Protein AF-A0A8W8LVJ8-F1 (afdb_monomer_lite)

Sequence (311 aa):
MKALAKERLEARKRKLQKKKEEVSEEVRLRSEDDLEQLEDMAQTQDLSSVQTAILEALDQRQTEERNVLMDIIQTARNSGAIIREAKQMTSQDLKTQLLKLEKDERTWKQVSMQAALHTDEGNLSKSEKDVMFKEVAQRRSEHQAILTEAMVYKLQLEEQSHRAQNPKMSDEESLEDLSVVLLADLQEKQATESATVQNLMQDMEEKELQEVKRVQRIAKREGWFDALTGMLFQLSGSDPTGEEAGLEILDKTMANMEEDWKKEKDMLIAEAKSENASEEELQSALKQLEHEQELKRKASLTAFCPSQLLL

Secondary structure (DSSP, 8-state):
-HHHHHHHHHHHHHHHHHHHHHHHHHHHHHHHHHHHHHHHHHS---HHHHHHHHHHHHHHHHHHHHHHHHHHHHHHHH-HHHHHHHTTS-HHHHHHHHHHHHHHHHHHHHHHHHHHHT--TTT--HHHHHHHHHHHHHHHHHHHHHHHHHHHHHHHHHHHHHHHH-TT--HHHHHHHHHHHHHHHHHHHHHHHHHHHHHHHHS--HHHHHHHHHHHHHHHHHT--HHHHHHHH--TT--THHHHHHHHHHHHHHHHHHHHHHHHHHHHHHHHHHHT--HHHHHHHHHHHHHHHHHHHHHHHHHH-GGGS--

Organism: Magallana gigas (NCBI:txid29159)

Structure (mmCIF, N/CA/C/O backbone):
data_AF-A0A8W8LVJ8-F1
#
_entry.id   AF-A0A8W8LVJ8-F1
#
loop_
_atom_site.group_PDB
_atom_site.id
_atom_site.type_symbol
_atom_site.label_atom_id
_atom_site.label_alt_id
_atom_site.label_comp_id
_atom_site.label_asym_id
_atom_site.label_entity_id
_atom_site.label_seq_id
_atom_site.pdbx_PDB_ins_code
_atom_site.Cartn_x
_atom_site.Cartn_y
_atom_site.Cartn_z
_atom_site.occupancy
_atom_site.B_iso_or_equiv
_atom_site.auth_seq_id
_atom_site.auth_comp_id
_atom_site.auth_asym_id
_atom_site.auth_atom_id
_atom_site.pdbx_PDB_model_num
ATOM 1 N N . MET A 1 1 ? 8.440 -8.982 40.648 1.00 53.28 1 MET A N 1
ATOM 2 C CA . MET A 1 1 ? 9.279 -10.011 39.980 1.00 53.28 1 MET A CA 1
ATOM 3 C C . MET A 1 1 ? 8.494 -10.928 39.032 1.00 53.28 1 MET A C 1
ATOM 5 O O . MET A 1 1 ? 8.887 -11.013 37.879 1.00 53.28 1 MET A O 1
ATOM 9 N N . LYS A 1 2 ? 7.375 -11.565 39.434 1.00 61.16 2 LYS A N 1
ATOM 10 C CA . LYS A 1 2 ? 6.592 -12.456 38.539 1.00 61.16 2 LYS A CA 1
ATOM 11 C C . LYS A 1 2 ? 5.963 -11.762 37.310 1.00 61.16 2 LYS A C 1
ATOM 13 O O . LYS A 1 2 ? 5.963 -12.352 36.237 1.00 61.16 2 LYS A O 1
ATOM 18 N N . ALA A 1 3 ? 5.490 -10.518 37.440 1.00 66.25 3 ALA A N 1
ATOM 19 C CA . ALA A 1 3 ? 4.914 -9.752 36.322 1.00 66.25 3 ALA A CA 1
ATOM 20 C C . ALA A 1 3 ? 5.946 -9.443 35.219 1.00 66.25 3 ALA A C 1
ATOM 22 O O . ALA A 1 3 ? 5.704 -9.711 34.050 1.00 66.25 3 ALA A O 1
ATOM 23 N N . LEU A 1 4 ? 7.145 -9.014 35.619 1.00 70.00 4 LEU A N 1
ATOM 24 C CA . LEU A 1 4 ? 8.251 -8.662 34.720 1.00 70.00 4 LEU A CA 1
ATOM 25 C C . LEU A 1 4 ? 8.801 -9.883 33.953 1.00 70.00 4 LEU A C 1
ATOM 27 O O . LEU A 1 4 ? 9.218 -9.780 32.804 1.00 70.00 4 LEU A O 1
ATOM 31 N N . ALA A 1 5 ? 8.773 -11.067 34.573 1.00 74.75 5 ALA A N 1
ATOM 32 C CA . ALA A 1 5 ? 9.133 -12.320 33.908 1.00 74.75 5 ALA A CA 1
ATOM 33 C C . ALA A 1 5 ? 8.075 -12.764 32.880 1.00 74.75 5 ALA A C 1
ATOM 35 O O . ALA A 1 5 ? 8.435 -13.253 31.809 1.00 74.75 5 ALA A O 1
ATOM 36 N N . LYS A 1 6 ? 6.784 -12.566 33.184 1.00 75.75 6 LYS A N 1
ATOM 37 C CA . LYS A 1 6 ? 5.673 -12.857 32.266 1.00 75.75 6 LYS A CA 1
ATOM 38 C C . LYS A 1 6 ? 5.702 -11.928 31.047 1.00 75.75 6 LYS A C 1
ATOM 40 O O . LYS A 1 6 ? 5.638 -12.411 29.924 1.00 75.75 6 LYS A O 1
ATOM 45 N N . GLU A 1 7 ? 5.920 -10.637 31.270 1.00 75.19 7 GLU A N 1
ATOM 46 C CA . GLU A 1 7 ? 6.044 -9.622 30.218 1.00 75.19 7 GLU A CA 1
ATOM 47 C C . GLU A 1 7 ? 7.225 -9.904 29.274 1.00 75.19 7 GLU A C 1
ATOM 49 O O . GLU A 1 7 ? 7.069 -9.920 28.054 1.00 75.19 7 GLU A O 1
ATOM 54 N N . ARG A 1 8 ? 8.401 -10.249 29.819 1.00 78.00 8 ARG A N 1
ATOM 55 C CA . ARG A 1 8 ? 9.569 -10.647 29.009 1.00 78.00 8 ARG A CA 1
ATOM 56 C C . ARG A 1 8 ? 9.319 -11.915 28.188 1.00 78.00 8 ARG A C 1
ATOM 58 O O . ARG A 1 8 ? 9.800 -12.019 27.059 1.00 78.00 8 ARG A O 1
ATOM 65 N N . LEU A 1 9 ? 8.592 -12.886 28.743 1.00 81.19 9 LEU A N 1
ATOM 66 C CA . LEU A 1 9 ? 8.240 -14.122 28.042 1.00 81.19 9 LEU A CA 1
ATOM 67 C C . LEU A 1 9 ? 7.256 -13.851 26.894 1.00 81.19 9 LEU A C 1
ATOM 69 O O . LEU A 1 9 ? 7.444 -14.373 25.797 1.00 81.19 9 LEU A O 1
ATOM 73 N N . GLU A 1 10 ? 6.242 -13.019 27.125 1.00 81.06 10 GLU A N 1
ATOM 74 C CA . GLU A 1 10 ? 5.282 -12.598 26.098 1.00 81.06 10 GLU A CA 1
ATOM 75 C C . GLU A 1 10 ? 5.965 -11.788 24.989 1.00 81.06 10 GLU A C 1
ATOM 77 O O . GLU A 1 10 ? 5.769 -12.089 23.812 1.00 81.06 10 GLU A O 1
ATOM 82 N N . ALA A 1 11 ? 6.860 -10.858 25.336 1.00 79.69 11 ALA A N 1
ATOM 83 C CA . ALA A 1 11 ? 7.658 -10.113 24.362 1.00 79.69 11 ALA A CA 1
ATOM 84 C C . ALA A 1 11 ? 8.538 -11.039 23.503 1.00 79.69 11 ALA A C 1
ATOM 86 O O . ALA A 1 11 ? 8.619 -10.877 22.286 1.00 79.69 11 ALA A O 1
ATOM 87 N N . ARG A 1 12 ? 9.166 -12.056 24.110 1.00 81.44 12 ARG A N 1
ATOM 88 C CA . ARG A 1 12 ? 9.958 -13.050 23.370 1.00 81.44 12 ARG A CA 1
ATOM 89 C C . ARG A 1 12 ? 9.092 -13.896 22.435 1.00 81.44 12 ARG A C 1
ATOM 91 O O . ARG A 1 12 ? 9.523 -14.173 21.320 1.00 81.44 12 ARG A O 1
ATOM 98 N N . LYS A 1 13 ? 7.887 -14.289 22.863 1.00 83.81 13 LYS A N 1
ATOM 99 C CA . LYS A 1 13 ? 6.932 -15.018 22.013 1.00 83.81 13 LYS A CA 1
ATOM 100 C C . LYS A 1 13 ? 6.490 -14.178 20.816 1.00 83.81 13 LYS A C 1
ATOM 102 O O . LYS A 1 13 ? 6.542 -14.683 19.703 1.00 83.81 13 LYS A O 1
ATOM 107 N N . ARG A 1 14 ? 6.148 -12.901 21.027 1.00 82.94 14 ARG A N 1
ATOM 108 C CA . ARG A 1 14 ? 5.792 -11.970 19.941 1.00 82.94 14 ARG A CA 1
ATOM 109 C C . ARG A 1 14 ? 6.928 -11.810 18.933 1.00 82.94 14 ARG A C 1
ATOM 111 O O . ARG A 1 14 ? 6.692 -11.927 17.742 1.00 82.94 14 ARG A O 1
ATOM 118 N N . LYS A 1 15 ? 8.172 -11.643 19.401 1.00 83.25 15 LYS A N 1
ATOM 119 C CA . LYS A 1 15 ? 9.347 -11.563 18.512 1.00 83.25 15 LYS A CA 1
ATOM 120 C C . LYS A 1 15 ? 9.561 -12.831 17.684 1.00 83.25 15 LYS A C 1
ATOM 122 O O . LYS A 1 15 ? 9.908 -12.739 16.515 1.00 83.25 15 LYS A O 1
ATOM 127 N N . LEU A 1 16 ? 9.383 -14.008 18.285 1.00 84.12 16 LEU A N 1
ATOM 128 C CA . LEU A 1 16 ? 9.510 -15.280 17.566 1.00 84.12 16 LEU A CA 1
ATOM 129 C C . LEU A 1 16 ? 8.398 -15.466 16.532 1.00 84.12 16 LEU A C 1
ATOM 131 O O . LEU A 1 16 ? 8.677 -15.958 15.445 1.00 84.12 16 LEU A O 1
ATOM 135 N N . GLN A 1 17 ? 7.172 -15.070 16.872 1.00 84.88 17 GLN A N 1
ATOM 136 C CA . GLN A 1 17 ? 6.034 -15.125 15.963 1.00 84.88 17 GLN A CA 1
ATOM 137 C C . GLN A 1 17 ? 6.238 -14.180 14.774 1.00 84.88 17 GLN A C 1
ATOM 139 O O . GLN A 1 17 ? 6.200 -14.649 13.643 1.00 84.88 17 GLN A O 1
ATOM 144 N N . LYS A 1 18 ? 6.608 -12.917 15.033 1.00 85.69 18 LYS A N 1
ATOM 145 C CA . LYS A 1 18 ? 6.928 -11.935 13.988 1.00 85.69 18 LYS A CA 1
ATOM 146 C C . LYS A 1 18 ? 8.014 -12.453 13.044 1.00 85.69 18 LYS A C 1
ATOM 148 O O . LYS A 1 18 ? 7.834 -12.473 11.839 1.00 85.69 18 LYS A O 1
ATOM 153 N N . LYS A 1 19 ? 9.111 -12.984 13.594 1.00 84.69 19 LYS A N 1
ATOM 154 C CA . LYS A 1 19 ? 10.193 -13.557 12.781 1.00 84.69 19 LYS A CA 1
ATOM 155 C C . LYS A 1 19 ? 9.732 -14.751 11.939 1.00 84.69 19 LYS A C 1
ATOM 157 O O . LYS A 1 19 ? 10.247 -14.976 10.852 1.00 84.69 19 LYS A O 1
ATOM 162 N N . LYS A 1 20 ? 8.805 -15.563 12.451 1.00 86.44 20 LYS A N 1
ATOM 163 C CA . LYS A 1 20 ? 8.246 -16.693 11.701 1.00 86.44 20 LYS A CA 1
ATOM 164 C C . LYS A 1 20 ? 7.362 -16.208 10.549 1.00 86.44 20 LYS A C 1
ATOM 166 O O . LYS A 1 20 ? 7.423 -16.800 9.478 1.00 86.44 20 LYS A O 1
ATOM 171 N N . GLU A 1 21 ? 6.573 -15.163 10.775 1.00 87.81 21 GLU A N 1
ATOM 172 C CA . GLU A 1 21 ? 5.758 -14.506 9.748 1.00 87.81 21 GLU A CA 1
ATOM 173 C C . GLU A 1 21 ? 6.647 -13.868 8.675 1.00 87.81 21 GLU A C 1
ATOM 175 O O . GLU A 1 21 ? 6.458 -14.165 7.504 1.00 87.81 21 GLU A O 1
ATOM 180 N N . GLU A 1 22 ? 7.691 -13.130 9.065 1.00 89.62 22 GLU A N 1
ATOM 181 C CA . GLU A 1 22 ? 8.685 -12.551 8.145 1.00 89.62 22 GLU A CA 1
ATOM 182 C C . GLU A 1 22 ? 9.359 -13.629 7.275 1.00 89.62 22 GLU A C 1
ATOM 184 O O . GLU A 1 22 ? 9.465 -13.464 6.066 1.00 89.62 22 GLU A O 1
ATOM 189 N N . VAL A 1 23 ? 9.764 -14.769 7.852 1.00 89.88 23 VAL A N 1
ATOM 190 C CA . VAL A 1 23 ? 10.352 -15.883 7.078 1.00 89.88 23 VAL A CA 1
ATOM 191 C C . VAL A 1 23 ? 9.324 -16.538 6.151 1.00 89.88 23 VAL A C 1
ATOM 193 O O . VAL A 1 23 ? 9.665 -16.948 5.045 1.00 89.88 23 VAL A O 1
ATOM 196 N N . SER A 1 24 ? 8.071 -16.675 6.591 1.00 91.00 24 SER A N 1
ATOM 197 C CA . SER A 1 24 ? 7.002 -17.214 5.742 1.00 91.00 24 SER A CA 1
ATOM 198 C C . SER A 1 24 ? 6.731 -16.298 4.552 1.00 91.00 24 SER A C 1
ATOM 200 O O . SER A 1 24 ? 6.559 -16.784 3.437 1.00 91.00 24 SER A O 1
ATOM 202 N N . GLU A 1 25 ? 6.721 -14.990 4.794 1.00 90.38 25 GLU A N 1
ATOM 203 C CA . GLU A 1 25 ? 6.509 -13.977 3.768 1.00 90.38 25 GLU A CA 1
ATOM 204 C C . GLU A 1 25 ? 7.688 -13.918 2.796 1.00 90.38 25 GLU A C 1
ATOM 206 O O . GLU A 1 25 ? 7.487 -13.916 1.589 1.00 90.38 25 GLU A O 1
ATOM 211 N N . GLU A 1 26 ? 8.922 -13.995 3.297 1.00 91.88 26 GLU A N 1
ATOM 212 C CA . GLU A 1 26 ? 10.128 -14.111 2.471 1.00 91.88 26 GLU A CA 1
ATOM 213 C C . GLU A 1 26 ? 10.032 -15.296 1.493 1.00 91.88 26 GLU A C 1
ATOM 215 O O . GLU A 1 26 ? 10.334 -15.154 0.309 1.00 91.88 26 GLU A O 1
ATOM 220 N N . VAL A 1 27 ? 9.601 -16.470 1.970 1.00 90.44 27 VAL A N 1
ATOM 221 C CA . VAL A 1 27 ? 9.436 -17.664 1.125 1.00 90.44 27 VAL A CA 1
ATOM 222 C C . VAL A 1 27 ? 8.346 -17.459 0.074 1.00 90.44 27 VAL A C 1
ATOM 224 O O . VAL A 1 27 ? 8.550 -17.848 -1.077 1.00 90.44 27 VAL A O 1
ATOM 227 N N . ARG A 1 28 ? 7.221 -16.836 0.445 1.00 91.94 28 ARG A N 1
ATOM 228 C CA . ARG A 1 28 ? 6.129 -16.524 -0.486 1.00 91.94 28 ARG A CA 1
ATOM 229 C C . ARG A 1 28 ? 6.598 -15.579 -1.593 1.00 91.94 28 ARG A C 1
ATOM 231 O O . ARG A 1 28 ? 6.453 -15.916 -2.764 1.00 91.94 28 ARG A O 1
ATOM 238 N N . LEU A 1 29 ? 7.234 -14.466 -1.227 1.00 90.88 29 LEU A N 1
ATOM 239 C CA . LEU A 1 29 ? 7.728 -13.457 -2.171 1.00 90.88 29 LEU A CA 1
ATOM 240 C C . LEU A 1 29 ? 8.723 -14.047 -3.174 1.00 90.88 29 LEU A C 1
ATOM 242 O O . LEU A 1 29 ? 8.650 -13.743 -4.358 1.00 90.88 29 LEU A O 1
ATOM 246 N N . ARG A 1 30 ? 9.612 -14.940 -2.722 1.00 88.69 30 ARG A N 1
ATOM 247 C CA . ARG A 1 30 ? 10.535 -15.661 -3.614 1.00 88.69 30 ARG A CA 1
ATOM 248 C C . ARG A 1 30 ? 9.792 -16.537 -4.616 1.00 88.69 30 ARG A C 1
ATOM 250 O O . ARG A 1 30 ? 10.125 -16.535 -5.791 1.00 88.69 30 ARG A O 1
ATOM 257 N N . SER A 1 31 ? 8.800 -17.297 -4.148 1.00 88.69 31 SER A N 1
ATOM 258 C CA . SER A 1 31 ? 8.037 -18.179 -5.034 1.00 88.69 31 SER A CA 1
ATOM 259 C C . SER A 1 31 ? 7.211 -17.410 -6.063 1.00 88.69 31 SER A C 1
ATOM 261 O O . SER A 1 31 ? 7.062 -17.878 -7.185 1.00 88.69 31 SER A O 1
ATOM 263 N N . GLU A 1 32 ? 6.698 -16.236 -5.692 1.00 88.38 32 GLU A N 1
ATOM 264 C CA . GLU A 1 32 ? 5.966 -15.355 -6.603 1.00 88.38 32 GLU A CA 1
ATOM 265 C C . GLU A 1 32 ? 6.902 -14.708 -7.628 1.00 88.38 32 GLU A C 1
ATOM 267 O O . GLU A 1 32 ? 6.580 -14.720 -8.810 1.00 88.38 32 GLU A O 1
ATOM 272 N N . ASP A 1 33 ? 8.086 -14.244 -7.215 1.00 87.06 33 ASP A N 1
ATOM 273 C CA . ASP A 1 33 ? 9.100 -13.701 -8.131 1.00 87.06 33 ASP A CA 1
ATOM 274 C C . ASP A 1 33 ? 9.588 -14.745 -9.150 1.00 87.06 33 ASP A C 1
ATOM 276 O O . ASP A 1 33 ? 9.684 -14.456 -10.342 1.00 87.06 33 ASP A O 1
ATOM 280 N N . ASP A 1 34 ? 9.835 -15.984 -8.707 1.00 85.62 34 ASP A N 1
ATOM 281 C CA . ASP A 1 34 ? 10.217 -17.088 -9.597 1.00 85.62 34 ASP A CA 1
ATOM 282 C C . ASP A 1 34 ? 9.112 -17.388 -10.634 1.00 85.62 34 ASP A C 1
ATOM 284 O O . ASP A 1 34 ? 9.408 -17.685 -11.794 1.00 85.62 34 ASP A O 1
ATOM 288 N N . LEU A 1 35 ? 7.834 -17.312 -10.236 1.00 84.81 35 LEU A N 1
ATOM 289 C CA . LEU A 1 35 ? 6.689 -17.498 -11.136 1.00 84.81 35 LEU A CA 1
ATOM 290 C C . LEU A 1 35 ? 6.557 -16.343 -12.134 1.00 84.81 35 LEU A C 1
ATOM 292 O O . LEU A 1 35 ? 6.422 -16.593 -13.330 1.00 84.81 35 LEU A O 1
ATOM 296 N N . GLU A 1 36 ? 6.657 -15.097 -11.671 1.00 82.88 36 GLU A N 1
ATOM 297 C CA . GLU A 1 36 ? 6.567 -13.910 -12.529 1.00 82.88 36 GLU A CA 1
ATOM 298 C C . GLU A 1 36 ? 7.712 -13.859 -13.554 1.00 82.88 36 GLU A C 1
ATOM 300 O O . GLU A 1 36 ? 7.496 -13.496 -14.710 1.00 82.88 36 GLU A O 1
ATOM 305 N N . GLN A 1 37 ? 8.925 -14.287 -13.183 1.00 81.00 37 GLN A N 1
ATOM 306 C CA . GLN A 1 37 ? 10.045 -14.406 -14.127 1.00 81.00 37 GLN A CA 1
ATOM 307 C C . GLN A 1 37 ? 9.778 -15.459 -15.214 1.00 81.00 37 GLN A C 1
ATOM 309 O O . GLN A 1 37 ? 10.127 -15.250 -16.377 1.00 81.00 37 GLN A O 1
ATOM 314 N N . LEU A 1 38 ? 9.142 -16.582 -14.867 1.00 81.75 38 LEU A N 1
ATOM 315 C CA . LEU A 1 38 ? 8.756 -17.604 -15.845 1.00 81.75 38 LEU A CA 1
ATOM 316 C C . LEU A 1 38 ? 7.663 -17.102 -16.797 1.00 81.75 38 LEU A C 1
ATOM 318 O O . LEU A 1 38 ? 7.723 -17.388 -17.994 1.00 81.75 38 LEU A O 1
ATOM 322 N N . GLU A 1 39 ? 6.686 -16.355 -16.282 1.00 80.00 39 GLU A N 1
ATOM 323 C CA . GLU A 1 39 ? 5.625 -15.737 -17.084 1.00 80.00 39 GLU A CA 1
ATOM 324 C C . GLU A 1 39 ? 6.190 -14.694 -18.054 1.00 80.00 39 GLU A C 1
ATOM 326 O O . GLU A 1 39 ? 5.847 -14.704 -19.236 1.00 80.00 39 GLU A O 1
ATOM 331 N N . ASP A 1 40 ? 7.134 -13.869 -17.602 1.00 77.25 40 ASP A N 1
ATOM 332 C CA . ASP A 1 40 ? 7.845 -12.905 -18.444 1.00 77.25 40 ASP A CA 1
ATOM 333 C C . ASP A 1 40 ? 8.602 -13.555 -19.601 1.00 77.25 40 ASP A C 1
ATOM 335 O O . ASP A 1 40 ? 8.562 -13.059 -20.725 1.00 77.25 40 ASP A O 1
ATOM 339 N N . MET A 1 41 ? 9.276 -14.678 -19.344 1.00 76.12 41 MET A N 1
ATOM 340 C CA . MET A 1 41 ? 9.978 -15.432 -20.385 1.00 76.12 41 MET A CA 1
ATOM 341 C C . MET A 1 41 ? 9.021 -16.067 -21.403 1.00 76.12 41 MET A C 1
ATOM 343 O O . MET A 1 41 ? 9.426 -16.345 -22.534 1.00 76.12 41 MET A O 1
ATOM 347 N N . ALA A 1 42 ? 7.776 -16.336 -21.003 1.00 73.44 42 ALA A N 1
ATOM 348 C CA . ALA A 1 42 ? 6.753 -16.948 -21.844 1.00 73.44 42 ALA A CA 1
ATOM 349 C C . ALA A 1 42 ? 5.920 -15.924 -22.637 1.00 73.44 42 ALA A C 1
ATOM 351 O O . ALA A 1 42 ? 5.272 -16.301 -23.618 1.00 73.44 42 ALA A O 1
ATOM 352 N N . GLN A 1 43 ? 5.920 -14.650 -22.237 1.00 71.69 43 GLN A N 1
ATOM 353 C CA . GLN A 1 43 ? 5.142 -13.599 -22.889 1.00 71.69 43 GLN A CA 1
ATOM 354 C C . GLN A 1 43 ? 5.770 -13.125 -24.206 1.00 71.69 43 GLN A C 1
ATOM 356 O O . GLN A 1 43 ? 6.976 -12.916 -24.335 1.00 71.69 43 GLN A O 1
ATOM 361 N N . THR A 1 44 ? 4.918 -12.908 -25.207 1.00 65.06 44 THR A N 1
ATOM 362 C CA . THR A 1 44 ? 5.273 -12.198 -26.440 1.00 65.06 44 THR A CA 1
ATOM 363 C C . THR A 1 44 ? 5.471 -10.706 -26.161 1.00 65.06 44 THR A C 1
ATOM 365 O O . THR A 1 44 ? 4.767 -10.139 -25.335 1.00 65.06 44 THR A O 1
ATOM 368 N N . GLN A 1 45 ? 6.381 -10.036 -26.874 1.00 69.69 45 GLN A N 1
ATOM 369 C CA . GLN A 1 45 ? 6.614 -8.583 -26.745 1.00 69.69 45 GLN A CA 1
ATOM 370 C C . GLN A 1 45 ? 5.575 -7.725 -27.502 1.00 69.69 45 GLN A C 1
ATOM 372 O O . GLN A 1 45 ? 5.857 -6.610 -27.913 1.00 69.69 45 GLN A O 1
ATOM 377 N N . ASP A 1 46 ? 4.365 -8.237 -27.736 1.00 81.94 46 ASP A N 1
ATOM 378 C CA . ASP A 1 46 ? 3.288 -7.431 -28.324 1.00 81.94 46 ASP A CA 1
ATOM 379 C C . ASP A 1 46 ? 2.750 -6.449 -27.266 1.00 81.94 46 ASP A C 1
ATOM 381 O O . ASP A 1 46 ? 2.522 -6.821 -26.109 1.00 81.94 46 ASP A O 1
ATOM 385 N N . LEU A 1 47 ? 2.519 -5.199 -27.674 1.00 83.88 47 LEU A N 1
ATOM 386 C CA . LEU A 1 47 ? 1.888 -4.134 -26.895 1.00 83.88 47 LEU A CA 1
ATOM 387 C C . LEU A 1 47 ? 0.642 -4.615 -26.129 1.00 83.88 47 LEU A C 1
ATOM 389 O O . LEU A 1 47 ? 0.495 -4.335 -24.940 1.00 83.88 47 LEU A O 1
ATOM 393 N N . SER A 1 48 ? -0.230 -5.388 -26.783 1.00 87.12 48 SER A N 1
ATOM 394 C CA . SER A 1 48 ? -1.468 -5.891 -26.176 1.00 87.12 48 SER A CA 1
ATOM 395 C C . SER A 1 48 ? -1.198 -6.895 -25.050 1.00 87.12 48 SER A C 1
ATOM 397 O O . SER A 1 48 ? -1.877 -6.867 -24.018 1.00 87.12 48 SER A O 1
ATOM 399 N N . SER A 1 49 ? -0.180 -7.750 -25.198 1.00 86.44 49 SER A N 1
ATOM 400 C CA . SER A 1 49 ? 0.228 -8.668 -24.128 1.00 86.44 49 SER A CA 1
ATOM 401 C C . SER A 1 49 ? 0.833 -7.934 -22.932 1.00 86.44 49 SER A C 1
ATOM 403 O O . SER A 1 49 ? 0.554 -8.312 -21.797 1.00 86.44 49 SER A O 1
ATOM 405 N N . VAL A 1 50 ? 1.589 -6.853 -23.155 1.00 87.12 50 VAL A N 1
ATOM 406 C CA . VAL A 1 50 ? 2.147 -6.039 -22.061 1.00 87.12 50 VAL A CA 1
ATOM 407 C C . VAL A 1 50 ? 1.035 -5.322 -21.295 1.00 87.12 50 VAL A C 1
ATOM 409 O O . VAL A 1 50 ? 1.007 -5.383 -20.069 1.00 87.12 50 VAL A O 1
ATOM 412 N N . GLN A 1 51 ? 0.080 -4.708 -22.000 1.00 89.06 51 GLN A N 1
ATOM 413 C CA . GLN A 1 51 ? -1.090 -4.072 -21.381 1.00 89.06 51 GLN A CA 1
ATOM 414 C C . GLN A 1 51 ? -1.919 -5.070 -20.561 1.00 89.06 51 GLN A C 1
ATOM 416 O O . GLN A 1 51 ? -2.335 -4.759 -19.448 1.00 89.06 51 GLN A O 1
ATOM 421 N N . THR A 1 52 ? -2.116 -6.288 -21.077 1.00 90.56 52 THR A N 1
ATOM 422 C CA . THR A 1 52 ? -2.822 -7.354 -20.347 1.00 90.56 52 THR A CA 1
ATOM 423 C C . THR A 1 52 ? -2.079 -7.724 -19.065 1.00 90.56 52 THR A C 1
ATOM 425 O O . THR A 1 52 ? -2.686 -7.752 -17.999 1.00 90.56 52 THR A O 1
ATOM 428 N N . ALA A 1 53 ? -0.758 -7.906 -19.137 1.00 88.50 53 ALA A N 1
ATOM 429 C CA . ALA A 1 53 ? 0.059 -8.233 -17.971 1.00 88.50 53 ALA A CA 1
ATOM 430 C C . ALA A 1 53 ? 0.038 -7.129 -16.896 1.00 88.50 53 ALA A C 1
ATOM 432 O O . ALA A 1 53 ? 0.045 -7.428 -15.704 1.00 88.50 53 ALA A O 1
ATOM 433 N N . ILE A 1 54 ? -0.014 -5.851 -17.299 1.00 88.94 54 ILE A N 1
ATOM 434 C CA . ILE A 1 54 ? -0.169 -4.722 -16.367 1.00 88.94 54 ILE A CA 1
ATOM 435 C C . ILE A 1 54 ? -1.505 -4.821 -15.621 1.00 88.94 54 ILE A C 1
ATOM 437 O O . ILE A 1 54 ? -1.534 -4.667 -14.401 1.00 88.94 54 ILE A O 1
ATOM 441 N N . LEU A 1 55 ? -2.601 -5.092 -16.336 1.00 90.75 55 LEU A N 1
ATOM 442 C CA . LEU A 1 55 ? -3.931 -5.213 -15.730 1.00 90.75 55 LEU A CA 1
ATOM 443 C C . LEU A 1 55 ? -4.053 -6.442 -14.829 1.00 90.75 55 LEU A C 1
ATOM 445 O O . LEU A 1 55 ? -4.669 -6.354 -13.772 1.00 90.75 55 LEU A O 1
ATOM 449 N N . GLU A 1 56 ? -3.446 -7.566 -15.207 1.00 90.69 56 GLU A N 1
ATOM 450 C CA . GLU A 1 56 ? -3.404 -8.769 -14.370 1.00 90.69 56 GLU A CA 1
ATOM 451 C C . GLU A 1 56 ? -2.611 -8.527 -13.080 1.00 90.69 56 GLU A C 1
ATOM 453 O O . GLU A 1 56 ? -3.074 -8.890 -11.999 1.00 90.69 56 GLU A O 1
ATOM 458 N N . ALA A 1 57 ? -1.453 -7.864 -13.160 1.00 87.62 57 ALA A N 1
ATOM 459 C CA . ALA A 1 57 ? -0.677 -7.492 -11.976 1.00 87.62 57 ALA A CA 1
ATOM 460 C C . ALA A 1 57 ? -1.457 -6.532 -11.060 1.00 87.62 57 ALA A C 1
ATOM 462 O O . ALA A 1 57 ? -1.437 -6.688 -9.836 1.00 87.62 57 ALA A O 1
ATOM 463 N N . LEU A 1 58 ? -2.182 -5.576 -11.651 1.00 89.19 58 LEU A N 1
ATOM 464 C CA . LEU A 1 58 ? -3.047 -4.654 -10.922 1.00 89.19 58 LEU A CA 1
ATOM 465 C C . LEU A 1 58 ? -4.184 -5.392 -10.198 1.00 89.19 58 LEU A C 1
ATOM 467 O O . LEU A 1 58 ? -4.358 -5.193 -8.998 1.00 89.19 58 LEU A O 1
ATOM 471 N N . ASP A 1 59 ? -4.911 -6.280 -10.881 1.00 92.25 59 ASP A N 1
ATOM 472 C CA . ASP A 1 59 ? -6.012 -7.061 -10.292 1.00 92.25 59 ASP A CA 1
ATOM 473 C C . ASP A 1 59 ? -5.527 -7.989 -9.166 1.00 92.25 59 ASP A C 1
ATOM 475 O O . ASP A 1 59 ? -6.154 -8.095 -8.105 1.00 92.25 59 ASP A O 1
ATOM 479 N N . GLN A 1 60 ? -4.359 -8.614 -9.344 1.00 91.56 60 GLN A N 1
ATOM 480 C CA . GLN A 1 60 ? -3.727 -9.414 -8.296 1.00 91.56 60 GLN A CA 1
ATOM 481 C C . GLN A 1 60 ? -3.407 -8.568 -7.060 1.00 91.56 60 GLN A C 1
ATOM 483 O O . GLN A 1 60 ? -3.734 -8.980 -5.943 1.00 91.56 60 GLN A O 1
ATOM 488 N N . ARG A 1 61 ? -2.821 -7.376 -7.244 1.00 92.94 61 ARG A N 1
ATOM 489 C CA . ARG A 1 61 ? -2.524 -6.452 -6.140 1.00 92.94 61 ARG A CA 1
ATOM 490 C C . ARG A 1 61 ? -3.803 -5.986 -5.448 1.00 92.94 61 ARG A C 1
ATOM 492 O O . ARG A 1 61 ? -3.869 -6.025 -4.227 1.00 92.94 61 ARG A O 1
ATOM 499 N N . GLN A 1 62 ? -4.848 -5.638 -6.194 1.00 92.75 62 GLN A N 1
ATOM 500 C CA . GLN A 1 62 ? -6.144 -5.233 -5.634 1.00 92.75 62 GLN A CA 1
ATOM 501 C C . GLN A 1 62 ? -6.839 -6.371 -4.870 1.00 92.75 62 GLN A C 1
ATOM 503 O O . GLN A 1 62 ? -7.463 -6.159 -3.823 1.00 92.75 62 GLN A O 1
ATOM 508 N N . THR A 1 63 ? -6.692 -7.609 -5.343 1.00 95.31 63 THR A N 1
ATOM 509 C CA . THR A 1 63 ? -7.122 -8.803 -4.609 1.00 95.31 63 THR A CA 1
ATOM 510 C C . THR A 1 63 ? -6.337 -8.977 -3.308 1.00 95.31 63 THR A C 1
ATOM 512 O O . THR A 1 63 ? -6.936 -9.304 -2.279 1.00 95.31 63 THR A O 1
ATOM 515 N N . GLU A 1 64 ? -5.025 -8.744 -3.326 1.00 93.50 64 GLU A N 1
ATOM 516 C CA . GLU A 1 64 ? -4.185 -8.776 -2.130 1.00 93.50 64 GLU A CA 1
ATOM 517 C C . GLU A 1 64 ? -4.567 -7.667 -1.140 1.00 93.50 64 GLU A C 1
ATOM 519 O O . GLU A 1 64 ? -4.780 -7.967 0.032 1.00 93.50 64 GLU A O 1
ATOM 524 N N . GLU A 1 65 ? -4.781 -6.433 -1.601 1.00 93.69 65 GLU A N 1
ATOM 525 C CA . GLU A 1 65 ? -5.275 -5.310 -0.790 1.00 93.69 65 GLU A CA 1
ATOM 526 C C . GLU A 1 65 ? -6.588 -5.647 -0.081 1.00 93.69 65 GLU A C 1
ATOM 528 O O . GLU A 1 65 ? -6.733 -5.406 1.118 1.00 93.69 65 GLU A O 1
ATOM 533 N N . ARG A 1 66 ? -7.545 -6.255 -0.793 1.00 95.06 66 ARG A N 1
ATOM 534 C CA . ARG A 1 66 ? -8.810 -6.707 -0.201 1.00 95.06 66 ARG A CA 1
ATOM 535 C C . ARG A 1 66 ? -8.574 -7.765 0.875 1.00 95.06 66 ARG A C 1
ATOM 537 O O . ARG A 1 66 ? -9.206 -7.721 1.929 1.00 95.06 66 ARG A O 1
ATOM 544 N N . ASN A 1 67 ? -7.689 -8.728 0.624 1.00 94.75 67 ASN A N 1
ATOM 545 C CA . ASN A 1 67 ? -7.370 -9.766 1.604 1.00 94.75 67 ASN A CA 1
ATOM 546 C C . ASN A 1 67 ? -6.697 -9.165 2.846 1.00 94.75 67 ASN A C 1
ATOM 548 O O . ASN A 1 67 ? -7.042 -9.540 3.966 1.00 94.75 67 ASN A O 1
ATOM 552 N N . VAL A 1 68 ? -5.800 -8.196 2.649 1.00 93.44 68 VAL A N 1
ATOM 553 C CA . VAL A 1 68 ? -5.160 -7.433 3.723 1.00 93.44 68 VAL A CA 1
ATOM 554 C C . VAL A 1 68 ? -6.199 -6.640 4.502 1.00 93.44 68 VAL A C 1
ATOM 556 O O . VAL A 1 68 ? -6.190 -6.724 5.723 1.00 93.44 68 VAL A O 1
ATOM 559 N N . LEU A 1 69 ? -7.144 -5.958 3.843 1.00 93.94 69 LEU A N 1
ATOM 560 C CA . LEU A 1 69 ? -8.253 -5.266 4.506 1.00 93.94 69 LEU A CA 1
ATOM 561 C C . LEU A 1 69 ? -9.040 -6.215 5.425 1.00 93.94 69 LEU A C 1
ATOM 563 O O . LEU A 1 69 ? -9.303 -5.904 6.588 1.00 93.94 69 LEU A O 1
ATOM 567 N N . MET A 1 70 ? -9.392 -7.399 4.926 1.00 92.25 70 MET A N 1
ATOM 568 C CA . MET A 1 70 ? -10.112 -8.396 5.721 1.00 92.25 70 MET A CA 1
ATOM 569 C C . MET A 1 70 ? -9.284 -8.887 6.915 1.00 92.25 70 MET A C 1
ATOM 571 O O . MET A 1 70 ? -9.818 -9.017 8.021 1.00 92.25 70 MET A O 1
ATOM 575 N N . ASP A 1 71 ? -7.985 -9.120 6.718 1.00 90.75 71 ASP A N 1
ATOM 576 C CA . ASP A 1 71 ? -7.072 -9.528 7.786 1.00 90.75 71 ASP A CA 1
ATOM 577 C C . ASP A 1 71 ? -6.876 -8.428 8.838 1.00 90.75 71 ASP A C 1
ATOM 579 O O . ASP A 1 71 ? -6.969 -8.711 10.033 1.00 90.75 71 ASP A O 1
ATOM 583 N N . ILE A 1 72 ? -6.691 -7.163 8.438 1.00 90.25 72 ILE A N 1
ATOM 584 C CA . ILE A 1 72 ? -6.542 -6.050 9.386 1.00 90.25 72 ILE A CA 1
ATOM 585 C C . ILE A 1 72 ? -7.844 -5.770 10.126 1.00 90.25 72 ILE A C 1
ATOM 587 O O . ILE A 1 72 ? -7.778 -5.480 11.313 1.00 90.25 72 ILE A O 1
ATOM 591 N N . ILE A 1 73 ? -9.024 -5.918 9.509 1.00 88.00 73 ILE A N 1
ATOM 592 C CA . ILE A 1 73 ? -10.307 -5.819 10.226 1.00 88.00 73 ILE A CA 1
ATOM 593 C C . ILE A 1 73 ? -10.386 -6.928 11.280 1.00 88.00 73 ILE A C 1
ATOM 595 O O . ILE A 1 73 ? -10.689 -6.666 12.447 1.00 88.00 73 ILE A O 1
ATOM 599 N N . GLN A 1 74 ? -10.068 -8.171 10.910 1.00 86.81 74 GLN A N 1
ATOM 600 C CA . GLN A 1 74 ? -10.105 -9.300 11.838 1.00 86.81 74 GLN A CA 1
ATOM 601 C C . GLN A 1 74 ? -9.056 -9.172 12.954 1.00 86.81 74 GLN A C 1
ATOM 603 O O . GLN A 1 74 ? -9.326 -9.475 14.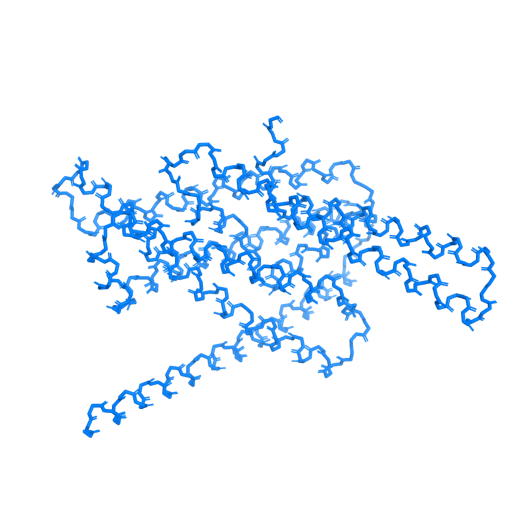119 1.00 86.81 74 GLN A O 1
ATOM 608 N N . THR A 1 75 ? -7.861 -8.692 12.633 1.00 83.62 75 THR A N 1
ATOM 609 C CA . THR A 1 75 ? -6.776 -8.468 13.592 1.00 83.62 75 THR A CA 1
ATOM 610 C C . THR A 1 75 ? -7.076 -7.274 14.492 1.00 83.62 75 THR A C 1
ATOM 612 O O . THR A 1 75 ? -6.864 -7.356 15.707 1.00 83.62 75 THR A O 1
ATOM 615 N N . ALA A 1 76 ? -7.655 -6.203 13.950 1.00 78.69 76 ALA A N 1
ATOM 616 C CA . ALA A 1 76 ? -8.131 -5.052 14.705 1.00 78.69 76 ALA A CA 1
ATOM 617 C C . ALA A 1 76 ? -9.197 -5.463 15.722 1.00 78.69 76 ALA A C 1
ATOM 619 O O . ALA A 1 76 ? -9.140 -4.970 16.839 1.00 78.69 76 ALA A O 1
ATOM 620 N N . ARG A 1 77 ? -10.080 -6.431 15.419 1.00 75.25 77 ARG A N 1
ATOM 621 C CA . ARG A 1 77 ? -11.046 -7.002 16.390 1.00 75.25 77 ARG A CA 1
ATOM 622 C C . ARG A 1 77 ? -10.370 -7.738 17.552 1.00 75.25 77 ARG A C 1
ATOM 624 O O . ARG A 1 77 ? -10.861 -7.719 18.679 1.00 75.25 77 ARG A O 1
ATOM 631 N N . ASN A 1 78 ? -9.238 -8.390 17.291 1.00 77.88 78 ASN A N 1
ATOM 632 C CA . ASN A 1 78 ? -8.536 -9.236 18.262 1.00 77.88 78 ASN A CA 1
ATOM 633 C C . ASN A 1 78 ? -7.400 -8.508 19.012 1.00 77.88 78 ASN A C 1
ATOM 635 O O . ASN A 1 78 ? -6.850 -9.034 19.986 1.00 77.88 78 ASN A O 1
ATOM 639 N N . SER A 1 79 ? -7.065 -7.279 18.608 1.00 72.88 79 SER A N 1
ATOM 640 C CA . SER A 1 79 ? -5.987 -6.450 19.167 1.00 72.88 79 SER A CA 1
ATOM 641 C C . SER A 1 79 ? -6.365 -5.790 20.497 1.00 72.88 79 SER A C 1
ATOM 643 O O . SER A 1 79 ? -6.403 -4.570 20.648 1.00 72.88 79 SER A O 1
ATOM 645 N N . GLY A 1 80 ? -6.612 -6.607 21.522 1.00 71.94 80 GLY A N 1
ATOM 646 C CA . GLY A 1 80 ? -7.243 -6.165 22.768 1.00 71.94 80 GLY A CA 1
ATOM 647 C C . GLY A 1 80 ? -6.512 -5.081 23.578 1.00 71.94 80 GLY A C 1
ATOM 648 O O . GLY A 1 80 ? -7.117 -4.522 24.487 1.00 71.94 80 GLY A O 1
ATOM 649 N N . ALA A 1 81 ? -5.234 -4.773 23.330 1.00 80.50 81 ALA A N 1
ATOM 650 C CA . ALA A 1 81 ? -4.560 -3.643 23.987 1.00 80.50 81 ALA A CA 1
ATOM 651 C C . ALA A 1 81 ? -4.901 -2.308 23.306 1.00 80.50 81 ALA A C 1
ATOM 653 O O . ALA A 1 81 ? -5.454 -1.433 23.967 1.00 80.50 81 ALA A O 1
ATOM 654 N N . ILE A 1 82 ? -4.655 -2.213 21.997 1.00 82.06 82 ILE A N 1
ATOM 655 C CA . ILE A 1 82 ? -4.865 -1.001 21.192 1.00 82.06 82 ILE A CA 1
ATOM 656 C C . ILE A 1 82 ? -6.357 -0.645 21.146 1.00 82.06 82 ILE A C 1
ATOM 658 O O . ILE A 1 82 ? -6.714 0.503 21.367 1.00 82.06 82 ILE A O 1
ATOM 662 N N . ILE A 1 83 ? -7.254 -1.632 21.005 1.00 84.12 83 ILE A N 1
ATOM 663 C CA . ILE A 1 83 ? -8.710 -1.388 21.049 1.00 84.12 83 ILE A CA 1
ATOM 664 C C . ILE A 1 83 ? -9.137 -0.760 22.380 1.00 84.12 83 ILE A C 1
ATOM 666 O O . ILE A 1 83 ? -9.965 0.144 22.413 1.00 84.12 83 ILE A O 1
ATOM 670 N N . ARG A 1 84 ? -8.617 -1.263 23.510 1.00 84.81 84 ARG A N 1
ATOM 671 C CA . ARG A 1 84 ? -9.009 -0.758 24.838 1.00 84.81 84 ARG A CA 1
ATOM 672 C C . ARG A 1 84 ? -8.552 0.675 25.060 1.00 84.81 84 ARG A C 1
ATOM 674 O O . ARG A 1 84 ? -9.245 1.406 25.762 1.00 84.81 84 ARG A O 1
ATOM 681 N N . GLU A 1 85 ? -7.398 1.026 24.507 1.00 88.25 85 GLU A N 1
ATOM 682 C CA . GLU A 1 85 ? -6.894 2.393 24.488 1.00 88.25 85 GLU A CA 1
ATOM 683 C C . GLU A 1 85 ? -7.769 3.264 23.584 1.00 88.25 85 GLU A C 1
ATOM 685 O O . GLU A 1 85 ? -8.372 4.211 24.081 1.00 88.25 85 GLU A O 1
ATOM 690 N N . ALA A 1 86 ? -7.968 2.867 22.323 1.00 90.06 86 ALA A N 1
ATOM 691 C CA . ALA A 1 86 ? -8.793 3.581 21.349 1.00 90.06 86 ALA A CA 1
ATOM 692 C C . ALA A 1 86 ? -10.218 3.865 21.862 1.00 90.06 86 ALA A C 1
ATOM 694 O O . ALA A 1 86 ? -10.709 4.983 21.728 1.00 90.06 86 ALA A O 1
ATOM 695 N N . LYS A 1 87 ? -10.861 2.902 22.540 1.00 88.62 87 LYS A N 1
ATOM 696 C CA . LYS A 1 87 ? -12.202 3.069 23.140 1.00 88.62 87 LYS A CA 1
ATOM 697 C C . LYS A 1 87 ? -12.297 4.185 24.185 1.00 88.62 87 LYS A C 1
ATOM 699 O O . LYS A 1 87 ? -13.399 4.637 24.483 1.00 88.62 87 LYS A O 1
ATOM 704 N N . GLN A 1 88 ? -11.178 4.597 24.778 1.00 91.00 88 GLN A N 1
ATOM 705 C CA . GLN A 1 88 ? -11.124 5.667 25.781 1.00 91.00 88 GLN A CA 1
ATOM 706 C C . GLN A 1 88 ? -10.741 7.023 25.177 1.00 91.00 88 GLN A C 1
ATOM 708 O O . GLN A 1 88 ? -10.794 8.034 25.875 1.00 91.00 88 GLN A O 1
ATOM 713 N N . MET A 1 89 ? -10.349 7.048 23.904 1.00 93.50 89 MET A N 1
ATOM 714 C CA . MET A 1 89 ? -9.885 8.246 23.218 1.00 93.50 89 MET A CA 1
ATOM 715 C C . MET A 1 89 ? -11.056 9.077 22.702 1.00 93.50 89 MET A C 1
ATOM 717 O O . MET A 1 89 ? -12.090 8.554 22.271 1.00 93.50 89 MET A O 1
ATOM 721 N N . THR A 1 90 ? -10.877 10.396 22.708 1.00 91.00 90 THR A N 1
ATOM 722 C CA . THR A 1 90 ? -11.815 11.293 22.036 1.00 91.00 90 THR A CA 1
ATOM 723 C C . THR A 1 90 ? -11.653 11.188 20.521 1.00 91.00 90 THR A C 1
ATOM 725 O O . THR A 1 90 ? -10.600 10.789 20.019 1.00 91.00 90 THR A O 1
ATOM 728 N N . SER A 1 91 ? -12.662 11.618 19.762 1.00 88.88 91 SER A N 1
ATOM 729 C CA . SER A 1 91 ? -12.570 11.662 18.298 1.00 88.88 91 SER A CA 1
ATOM 730 C C . SER A 1 91 ? -11.397 12.525 17.806 1.00 88.88 91 SER A C 1
ATOM 732 O O . SER A 1 91 ? -10.823 12.242 16.759 1.00 88.88 91 SER A O 1
ATOM 734 N N . GLN A 1 92 ? -11.005 13.560 18.560 1.00 87.38 92 GLN A N 1
ATOM 735 C CA . GLN A 1 92 ? -9.851 14.401 18.231 1.00 87.38 92 GLN A CA 1
ATOM 736 C C . GLN A 1 92 ? -8.518 13.681 18.479 1.00 87.38 92 GLN A C 1
ATOM 738 O O . GLN A 1 92 ? -7.603 13.786 17.658 1.00 87.38 92 GLN A O 1
ATOM 743 N N . ASP A 1 93 ? -8.411 12.918 19.567 1.00 89.44 93 ASP A N 1
ATOM 744 C CA . ASP A 1 93 ? -7.213 12.124 19.851 1.00 89.44 93 ASP A CA 1
ATOM 745 C C . ASP A 1 93 ? -7.033 11.014 18.807 1.00 89.44 93 ASP A C 1
ATOM 747 O O . ASP A 1 93 ? -5.927 10.816 18.309 1.00 89.44 93 ASP A O 1
ATOM 751 N N . LEU A 1 94 ? -8.125 10.340 18.421 1.00 89.62 94 LEU A N 1
ATOM 752 C CA . LEU A 1 94 ? -8.125 9.319 17.366 1.00 89.62 94 LEU A CA 1
ATOM 753 C C . LEU A 1 94 ? -7.642 9.893 16.028 1.00 89.62 94 LEU A C 1
ATOM 755 O O . LEU A 1 94 ? -6.749 9.327 15.403 1.00 89.62 94 LEU A O 1
ATOM 759 N N . LYS A 1 95 ? -8.166 11.059 15.622 1.00 87.50 95 LYS A N 1
ATOM 760 C CA . LYS A 1 95 ? -7.698 11.774 14.421 1.00 87.50 95 LYS A CA 1
ATOM 761 C C . LYS A 1 95 ? -6.214 12.134 14.508 1.00 87.50 95 LYS A C 1
ATOM 763 O O . LYS A 1 95 ? -5.495 11.996 13.528 1.00 87.50 95 LYS A O 1
ATOM 768 N N . THR A 1 96 ? -5.740 12.552 15.681 1.00 87.50 96 THR A N 1
ATOM 769 C CA . THR A 1 96 ? -4.323 12.887 15.890 1.00 87.50 96 THR A CA 1
ATOM 770 C C . THR A 1 96 ? -3.421 11.661 15.726 1.00 87.50 96 THR A C 1
ATOM 772 O O . THR A 1 96 ? -2.361 11.767 15.110 1.00 87.50 96 THR A O 1
ATOM 775 N N . GLN A 1 97 ? -3.831 10.490 16.231 1.00 91.19 97 GLN A N 1
ATOM 776 C CA . GLN A 1 97 ? -3.076 9.251 16.010 1.00 91.19 97 GLN A CA 1
ATOM 777 C C . GLN A 1 97 ? -3.104 8.809 14.547 1.00 91.19 97 GLN A C 1
ATOM 779 O O . GLN A 1 97 ? -2.066 8.411 14.027 1.00 91.19 97 GLN A O 1
ATOM 784 N N . LEU A 1 98 ? -4.249 8.932 13.866 1.00 88.69 98 LEU A N 1
ATOM 785 C CA . LEU A 1 98 ? -4.353 8.638 12.435 1.00 88.69 98 LEU A CA 1
ATOM 786 C C . LEU A 1 98 ? -3.407 9.513 11.605 1.00 88.69 98 LEU A C 1
ATOM 788 O O . LEU A 1 98 ? -2.666 8.972 10.797 1.00 88.69 98 LEU A O 1
ATOM 792 N N . LEU A 1 99 ? -3.339 10.823 11.865 1.00 86.25 99 LEU A N 1
ATOM 793 C CA . LEU A 1 99 ? -2.400 11.728 11.181 1.00 86.25 99 LEU A CA 1
ATOM 794 C C . LEU A 1 99 ? -0.930 11.376 11.449 1.00 86.25 99 LEU A C 1
ATOM 796 O O . LEU A 1 99 ? -0.066 11.536 10.586 1.00 86.25 99 LEU A O 1
ATOM 800 N N . LYS A 1 100 ? -0.616 10.903 12.660 1.00 88.62 100 LYS A N 1
ATOM 801 C CA . LYS A 1 100 ? 0.735 10.436 12.982 1.00 88.62 100 LYS A CA 1
ATOM 802 C C . LYS A 1 100 ? 1.075 9.170 12.193 1.00 88.62 100 LYS A C 1
ATOM 804 O O . LYS A 1 100 ? 2.144 9.112 11.594 1.00 88.62 100 LYS A O 1
ATOM 809 N N . LEU A 1 101 ? 0.171 8.194 12.176 1.00 92.12 101 LEU A N 1
ATOM 810 C CA . LEU A 1 101 ? 0.353 6.954 11.425 1.00 92.12 101 LEU A CA 1
ATOM 811 C C . LEU A 1 101 ? 0.393 7.193 9.918 1.00 92.12 101 LEU A C 1
ATOM 813 O O . LEU A 1 101 ? 1.162 6.532 9.240 1.00 92.12 101 LEU A O 1
ATOM 817 N N . GLU A 1 102 ? -0.354 8.168 9.404 1.00 89.75 102 GLU A N 1
ATOM 818 C CA . GLU A 1 102 ? -0.277 8.592 8.006 1.00 89.75 102 GLU A CA 1
ATOM 819 C C . GLU A 1 102 ? 1.125 9.115 7.669 1.00 89.75 102 GLU A C 1
ATOM 821 O O . GLU A 1 102 ? 1.704 8.779 6.640 1.00 89.75 102 GLU A O 1
ATOM 826 N N . LYS A 1 103 ? 1.730 9.908 8.560 1.00 84.19 103 LYS A N 1
ATOM 827 C CA . LYS A 1 103 ? 3.116 10.359 8.385 1.00 84.19 103 LYS A CA 1
ATOM 828 C C . LYS A 1 103 ? 4.113 9.195 8.439 1.00 84.19 103 LYS A C 1
ATOM 830 O O . LYS A 1 103 ? 5.084 9.191 7.677 1.00 84.19 103 LYS A O 1
ATOM 835 N N . ASP A 1 104 ? 3.898 8.247 9.346 1.00 87.88 104 ASP A N 1
ATOM 836 C CA . ASP A 1 104 ? 4.737 7.055 9.469 1.00 87.88 104 ASP A CA 1
ATOM 837 C C . ASP A 1 104 ? 4.606 6.167 8.213 1.00 87.88 104 ASP A C 1
ATOM 839 O O . ASP A 1 104 ? 5.622 5.709 7.691 1.00 87.88 104 ASP A O 1
ATOM 843 N N . GLU A 1 105 ? 3.395 6.012 7.665 1.00 91.12 105 GLU A N 1
ATOM 844 C CA . GLU A 1 105 ? 3.114 5.316 6.400 1.00 91.12 105 GLU A CA 1
ATOM 845 C C . GLU A 1 105 ? 3.819 5.994 5.224 1.00 91.12 105 GLU A C 1
ATOM 847 O O . GLU A 1 105 ? 4.564 5.335 4.503 1.00 91.12 105 GLU A O 1
ATOM 852 N N . ARG A 1 106 ? 3.713 7.322 5.097 1.00 82.12 106 ARG A N 1
ATOM 853 C CA . ARG A 1 106 ? 4.401 8.072 4.033 1.00 82.12 106 ARG A CA 1
ATOM 854 C C . ARG A 1 106 ? 5.917 7.916 4.116 1.00 82.12 106 ARG A C 1
ATOM 856 O O . ARG A 1 106 ? 6.591 7.764 3.099 1.00 82.12 106 ARG A O 1
ATOM 863 N N . THR A 1 107 ? 6.463 7.933 5.334 1.00 82.50 107 THR A N 1
ATOM 864 C CA . THR A 1 107 ? 7.898 7.707 5.567 1.00 82.50 107 THR A CA 1
ATOM 865 C C . THR A 1 107 ? 8.291 6.291 5.152 1.00 82.50 107 THR A C 1
ATOM 867 O O . THR A 1 107 ? 9.298 6.100 4.471 1.00 82.50 107 THR A O 1
ATOM 870 N N . TRP A 1 108 ? 7.485 5.297 5.527 1.00 93.19 108 TRP A N 1
ATOM 871 C CA . TRP A 1 108 ? 7.678 3.912 5.117 1.00 93.19 108 TRP A CA 1
ATOM 872 C C . TRP A 1 108 ? 7.635 3.760 3.589 1.00 93.19 108 TRP A C 1
ATOM 874 O O . TRP A 1 108 ? 8.550 3.165 3.012 1.00 93.19 108 TRP A O 1
ATOM 884 N N . LYS A 1 109 ? 6.636 4.355 2.926 1.00 87.50 109 LYS A N 1
ATOM 885 C CA . LYS A 1 109 ? 6.461 4.321 1.469 1.00 87.50 109 LYS A CA 1
ATOM 886 C C . LYS A 1 109 ? 7.670 4.922 0.767 1.00 87.50 109 LYS A C 1
ATOM 888 O O . LYS A 1 109 ? 8.208 4.299 -0.143 1.00 87.50 109 LYS A O 1
ATOM 893 N N . GLN A 1 110 ? 8.157 6.075 1.228 1.00 81.88 110 GLN A N 1
ATOM 894 C CA . GLN A 1 110 ? 9.356 6.710 0.680 1.00 81.88 110 GLN A CA 1
ATOM 895 C C . GLN A 1 110 ? 10.586 5.793 0.778 1.00 81.88 110 GLN A C 1
ATOM 897 O O . GLN A 1 110 ? 11.304 5.622 -0.206 1.00 81.88 110 GLN A O 1
ATOM 902 N N . VAL A 1 111 ? 10.816 5.172 1.940 1.00 83.31 111 VAL A N 1
ATOM 903 C CA . VAL A 1 111 ? 11.938 4.239 2.144 1.00 83.31 111 VAL A CA 1
ATOM 904 C C . VAL A 1 111 ? 11.803 3.005 1.247 1.00 83.31 111 VAL A C 1
ATOM 906 O O . VAL A 1 111 ? 12.784 2.582 0.635 1.00 83.31 111 VAL A O 1
ATOM 909 N N . SER A 1 112 ? 10.598 2.440 1.136 1.00 88.44 112 SER A N 1
ATOM 910 C CA . SER A 1 112 ? 10.320 1.293 0.265 1.00 88.44 112 SER A CA 1
ATOM 911 C C . SER A 1 112 ? 10.538 1.636 -1.213 1.00 88.44 112 SER A C 1
ATOM 913 O O . SER A 1 112 ? 11.247 0.909 -1.905 1.00 88.44 112 SER A O 1
ATOM 91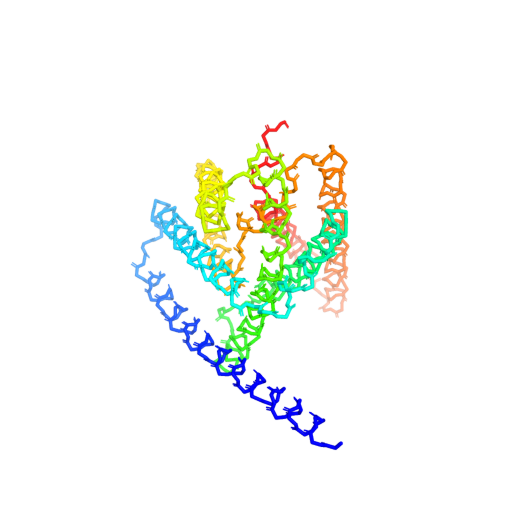5 N N . MET A 1 113 ? 10.030 2.778 -1.687 1.00 83.69 113 MET A N 1
ATOM 916 C CA . MET A 1 113 ? 10.252 3.263 -3.055 1.00 83.69 113 MET A CA 1
ATOM 917 C C . MET A 1 113 ? 11.733 3.488 -3.349 1.00 83.69 113 MET A C 1
ATOM 919 O O . MET A 1 113 ? 12.222 3.053 -4.391 1.00 83.69 113 MET A O 1
ATOM 923 N N . GLN A 1 114 ? 12.464 4.126 -2.430 1.00 79.12 114 GLN A N 1
ATOM 924 C CA . GLN A 1 114 ? 13.894 4.364 -2.600 1.00 79.12 114 GLN A CA 1
ATOM 925 C C . GLN A 1 114 ? 14.664 3.045 -2.713 1.00 79.12 114 GLN A C 1
ATOM 927 O O . GLN A 1 114 ? 15.483 2.904 -3.618 1.00 79.12 114 GLN A O 1
ATOM 932 N N . ALA A 1 115 ? 14.374 2.068 -1.852 1.00 83.44 115 ALA A N 1
ATOM 933 C CA . ALA A 1 115 ? 15.020 0.762 -1.902 1.00 83.44 115 ALA A CA 1
ATOM 934 C C . ALA A 1 115 ? 14.666 -0.016 -3.182 1.00 83.44 115 ALA A C 1
ATOM 936 O O . ALA A 1 115 ? 15.539 -0.620 -3.802 1.00 83.44 115 ALA A O 1
ATOM 937 N N . ALA A 1 116 ? 13.399 0.001 -3.598 1.00 85.50 116 ALA A N 1
ATOM 938 C CA . ALA A 1 116 ? 12.917 -0.863 -4.668 1.00 85.50 116 ALA A CA 1
ATOM 939 C C . ALA A 1 116 ? 13.182 -0.312 -6.076 1.00 85.50 116 ALA A C 1
ATOM 941 O O . ALA A 1 116 ? 13.557 -1.064 -6.969 1.00 85.50 116 ALA A O 1
ATOM 942 N N . LEU A 1 117 ? 13.016 0.996 -6.293 1.00 78.31 117 LEU A N 1
ATOM 943 C CA . LEU A 1 117 ? 13.133 1.586 -7.633 1.00 78.31 117 LEU A CA 1
ATOM 944 C C . LEU A 1 117 ? 14.582 1.783 -8.094 1.00 78.31 117 LEU A C 1
ATOM 946 O O . LEU A 1 117 ? 14.809 1.870 -9.297 1.00 78.31 117 LEU A O 1
ATOM 950 N N . HIS A 1 118 ? 15.544 1.837 -7.168 1.00 71.94 118 HIS A N 1
ATOM 951 C CA . HIS A 1 118 ? 16.975 1.999 -7.473 1.00 71.94 118 HIS A CA 1
ATOM 952 C C . HIS A 1 118 ? 17.728 0.664 -7.559 1.00 71.94 118 HIS A C 1
ATOM 954 O O . HIS A 1 118 ? 18.934 0.650 -7.799 1.00 71.94 118 HIS A O 1
ATOM 960 N N . THR A 1 119 ? 17.037 -0.457 -7.350 1.00 78.12 119 THR A N 1
ATOM 961 C CA . THR A 1 119 ? 17.640 -1.787 -7.408 1.00 78.12 119 THR A CA 1
ATOM 962 C C . THR A 1 119 ? 17.499 -2.367 -8.814 1.00 78.12 119 THR A C 1
ATOM 964 O O . THR A 1 119 ? 16.386 -2.555 -9.304 1.00 78.12 119 THR A O 1
ATOM 967 N N . ASP A 1 120 ? 18.623 -2.694 -9.456 1.00 77.69 120 ASP A N 1
ATOM 968 C CA . ASP A 1 120 ? 18.634 -3.456 -10.709 1.00 77.69 120 ASP A CA 1
ATOM 969 C C . ASP A 1 120 ? 18.570 -4.962 -10.420 1.00 77.69 120 ASP A C 1
ATOM 971 O O . ASP A 1 120 ? 19.579 -5.657 -10.277 1.00 77.69 120 ASP A O 1
ATOM 975 N N . GLU A 1 121 ? 17.343 -5.466 -10.313 1.00 77.69 121 GLU A N 1
ATOM 976 C CA . GLU A 1 121 ? 17.041 -6.858 -9.966 1.00 77.69 121 GLU A CA 1
ATOM 977 C C . GLU A 1 121 ? 17.610 -7.882 -10.959 1.00 77.69 121 GLU A C 1
ATOM 979 O O . GLU A 1 121 ? 17.873 -9.029 -10.575 1.00 77.69 121 GLU A O 1
ATOM 984 N N . GLY A 1 122 ? 17.824 -7.479 -12.218 1.00 76.88 122 GLY A N 1
ATOM 985 C CA . GLY A 1 122 ? 18.371 -8.339 -13.268 1.00 76.88 122 GLY A CA 1
ATOM 986 C C . GLY A 1 122 ? 19.841 -8.694 -13.043 1.00 76.88 122 GLY A C 1
ATOM 987 O O . GLY A 1 122 ? 20.290 -9.759 -13.468 1.00 76.88 122 GLY A O 1
ATOM 988 N N . ASN A 1 123 ? 20.566 -7.839 -12.319 1.00 82.06 123 ASN A N 1
ATOM 989 C CA . ASN A 1 123 ? 21.994 -7.987 -12.052 1.00 82.06 123 ASN A CA 1
ATOM 990 C C . ASN A 1 123 ? 22.312 -8.505 -10.642 1.00 82.06 123 ASN A C 1
ATOM 992 O O . ASN A 1 123 ? 23.475 -8.773 -10.336 1.00 82.06 123 ASN A O 1
ATOM 996 N N . LEU A 1 124 ? 21.300 -8.700 -9.790 1.00 86.75 124 LEU A N 1
ATOM 997 C CA . LEU A 1 124 ? 21.505 -9.231 -8.445 1.00 86.75 124 LEU A CA 1
ATOM 998 C C . LEU A 1 124 ? 21.926 -10.703 -8.474 1.00 86.75 124 LEU A C 1
ATOM 1000 O O . LEU A 1 124 ? 21.255 -11.571 -9.043 1.00 86.75 124 LEU A O 1
ATOM 1004 N N . SER A 1 125 ? 22.997 -11.020 -7.750 1.00 90.00 125 SER A N 1
ATOM 1005 C CA . SER A 1 125 ? 23.339 -12.400 -7.429 1.00 90.00 125 SER A CA 1
ATOM 1006 C C . SER A 1 125 ? 22.268 -13.035 -6.537 1.00 90.00 125 SER A C 1
ATOM 1008 O O . SER A 1 125 ? 21.514 -12.365 -5.829 1.00 90.00 125 SER A O 1
ATOM 1010 N N . LYS A 1 126 ? 22.242 -14.370 -6.484 1.00 88.56 126 LYS A N 1
ATOM 1011 C CA . LYS A 1 126 ? 21.311 -15.108 -5.616 1.00 88.56 126 LYS A CA 1
ATOM 1012 C C . LYS A 1 126 ? 21.396 -14.679 -4.144 1.00 88.56 126 LYS A C 1
ATOM 1014 O O . LYS A 1 126 ? 20.373 -14.583 -3.477 1.00 88.56 126 LYS A O 1
ATOM 1019 N N . SER A 1 127 ? 22.604 -14.408 -3.644 1.00 90.25 127 SER A N 1
ATOM 1020 C CA . SER A 1 127 ? 22.792 -13.960 -2.260 1.00 90.25 127 SER A CA 1
ATOM 1021 C C . SER A 1 127 ? 22.260 -12.546 -2.031 1.00 90.25 127 SER A C 1
ATOM 1023 O O . SER A 1 127 ? 21.821 -12.248 -0.925 1.00 90.25 127 SER A O 1
ATOM 1025 N N . GLU A 1 128 ? 22.312 -11.674 -3.035 1.00 91.25 128 GLU A N 1
ATOM 1026 C CA . GLU A 1 128 ? 21.768 -10.317 -2.937 1.00 91.25 128 GLU A CA 1
ATOM 1027 C C . GLU A 1 128 ? 20.242 -10.335 -3.041 1.00 91.25 128 GLU A C 1
ATOM 1029 O O . GLU A 1 128 ? 19.582 -9.700 -2.222 1.00 91.25 128 GLU A O 1
ATOM 1034 N N . LYS A 1 129 ? 19.670 -11.162 -3.931 1.00 89.62 129 LYS A N 1
ATOM 1035 C CA . LYS A 1 129 ? 18.220 -11.427 -3.957 1.00 89.62 129 LYS A CA 1
ATOM 1036 C C . LYS A 1 129 ? 17.723 -11.964 -2.609 1.00 89.62 129 LYS A C 1
ATOM 1038 O O . LYS A 1 129 ? 16.693 -11.526 -2.107 1.00 89.62 129 LYS A O 1
ATOM 1043 N N . ASP A 1 130 ? 18.483 -12.860 -1.972 1.00 89.75 130 ASP A N 1
ATOM 1044 C CA . ASP A 1 130 ? 18.152 -13.382 -0.640 1.00 89.75 130 ASP A CA 1
ATOM 1045 C C . ASP A 1 130 ? 18.099 -12.289 0.441 1.00 89.75 130 ASP A C 1
ATOM 1047 O O . ASP A 1 130 ? 17.304 -12.389 1.377 1.00 89.75 130 ASP A O 1
ATOM 1051 N N . VAL A 1 131 ? 18.970 -11.279 0.355 1.00 92.69 131 VAL A N 1
ATOM 1052 C CA . VAL A 1 131 ? 18.962 -10.128 1.271 1.00 92.69 131 VAL A CA 1
ATOM 1053 C C . VAL A 1 131 ? 17.782 -9.218 0.949 1.00 92.69 131 VAL A C 1
ATOM 1055 O O . VAL A 1 131 ? 17.015 -8.899 1.855 1.00 92.69 131 VAL A O 1
ATOM 1058 N N . MET A 1 132 ? 17.574 -8.903 -0.330 1.00 93.44 132 MET A N 1
ATOM 1059 C CA . MET A 1 132 ? 16.452 -8.094 -0.801 1.00 93.44 132 MET A CA 1
ATOM 1060 C C . MET A 1 132 ? 15.114 -8.641 -0.285 1.00 93.44 132 MET A C 1
ATOM 1062 O O . MET A 1 132 ? 14.376 -7.912 0.368 1.00 93.44 132 MET A O 1
ATOM 1066 N N . PHE A 1 133 ? 14.812 -9.933 -0.473 1.00 93.75 133 PHE A N 1
ATOM 1067 C CA . PHE A 1 133 ? 13.534 -10.505 -0.021 1.00 93.75 133 PHE A CA 1
ATOM 1068 C C . PHE A 1 133 ? 13.336 -10.467 1.497 1.00 93.75 133 PHE A C 1
ATOM 1070 O O . PHE A 1 133 ? 12.204 -10.326 1.960 1.00 93.75 133 PHE A O 1
ATOM 1077 N N . LYS A 1 134 ? 14.412 -10.557 2.287 1.00 93.94 134 LYS A N 1
ATOM 1078 C CA . LYS A 1 134 ? 14.325 -10.386 3.747 1.00 93.94 134 LYS A CA 1
ATOM 1079 C C . LYS A 1 134 ? 13.956 -8.962 4.121 1.00 93.94 134 LYS A C 1
ATOM 1081 O O . LYS A 1 134 ? 13.126 -8.761 5.003 1.00 93.94 134 LYS A O 1
ATOM 1086 N N . GLU A 1 135 ? 14.569 -7.989 3.459 1.00 94.69 135 GLU A N 1
ATOM 1087 C CA . GLU A 1 135 ? 14.275 -6.578 3.692 1.00 94.69 135 GLU A CA 1
ATOM 1088 C C . GLU A 1 135 ? 12.854 -6.224 3.245 1.00 94.69 135 GLU A C 1
ATOM 1090 O O . GLU A 1 135 ? 12.148 -5.535 3.979 1.00 94.69 135 GLU A O 1
ATOM 1095 N N . VAL A 1 136 ? 12.394 -6.759 2.106 1.00 95.56 136 VAL A N 1
ATOM 1096 C CA . VAL A 1 136 ? 10.999 -6.631 1.653 1.00 95.56 136 VAL A CA 1
ATOM 1097 C C . VAL A 1 136 ? 10.044 -7.217 2.694 1.00 95.56 136 VAL A C 1
ATOM 1099 O O . VAL A 1 136 ? 9.106 -6.543 3.113 1.00 95.56 136 VAL A O 1
ATOM 1102 N N . ALA A 1 137 ? 10.281 -8.446 3.163 1.00 96.00 137 ALA A N 1
ATOM 1103 C CA . ALA A 1 137 ? 9.424 -9.085 4.163 1.00 96.00 137 ALA A CA 1
ATOM 1104 C C . ALA A 1 137 ? 9.367 -8.284 5.476 1.00 96.00 137 ALA A C 1
ATOM 1106 O O . ALA A 1 137 ? 8.300 -8.140 6.079 1.00 96.00 137 ALA A O 1
ATOM 1107 N N . GLN A 1 138 ? 10.498 -7.709 5.901 1.00 95.56 138 GLN A N 1
ATOM 1108 C CA . GLN A 1 138 ? 10.538 -6.815 7.053 1.00 95.56 138 GLN A CA 1
ATOM 1109 C C . GLN A 1 138 ? 9.709 -5.545 6.810 1.00 95.56 138 GLN A C 1
ATOM 1111 O O . GLN A 1 138 ? 8.875 -5.206 7.653 1.00 95.56 138 GLN A O 1
ATOM 1116 N N . ARG A 1 139 ? 9.891 -4.872 5.664 1.00 95.25 139 ARG A N 1
ATOM 1117 C CA . ARG A 1 139 ? 9.121 -3.671 5.303 1.00 95.25 139 ARG A CA 1
ATOM 1118 C C . ARG A 1 139 ? 7.625 -3.963 5.251 1.00 95.25 139 ARG A C 1
ATOM 1120 O O . ARG A 1 139 ? 6.861 -3.210 5.843 1.00 95.25 139 ARG A O 1
ATOM 1127 N N . ARG A 1 140 ? 7.198 -5.073 4.644 1.00 95.12 140 ARG A N 1
ATOM 1128 C CA . ARG A 1 140 ? 5.783 -5.490 4.628 1.00 95.12 140 ARG A CA 1
ATOM 1129 C C . ARG A 1 140 ? 5.235 -5.714 6.034 1.00 95.12 140 ARG A C 1
ATOM 1131 O O . ARG A 1 140 ? 4.115 -5.310 6.327 1.00 95.12 140 ARG A O 1
ATOM 1138 N N . SER A 1 141 ? 6.027 -6.302 6.932 1.00 94.62 141 SER A N 1
ATOM 1139 C CA . SER A 1 141 ? 5.628 -6.470 8.333 1.00 94.62 141 SER A CA 1
ATOM 1140 C C . SER A 1 141 ? 5.473 -5.130 9.068 1.00 94.62 141 SER A C 1
ATOM 1142 O O . SER A 1 141 ? 4.562 -4.974 9.881 1.00 94.62 141 SER A O 1
ATOM 1144 N N . GLU A 1 142 ? 6.345 -4.159 8.790 1.00 95.31 142 GLU A N 1
ATOM 1145 C CA . GLU A 1 142 ? 6.241 -2.794 9.324 1.00 95.31 142 GLU A CA 1
ATOM 1146 C C . GLU A 1 142 ? 4.999 -2.074 8.781 1.00 95.31 142 GLU A C 1
ATOM 1148 O O . GLU A 1 142 ? 4.235 -1.517 9.570 1.00 95.31 142 GLU A O 1
ATOM 1153 N N . HIS A 1 143 ? 4.736 -2.176 7.476 1.00 95.50 143 HIS A N 1
ATOM 1154 C CA . HIS A 1 143 ? 3.541 -1.618 6.846 1.00 95.50 143 HIS A CA 1
ATOM 1155 C C . HIS A 1 143 ? 2.258 -2.203 7.440 1.00 95.50 143 HIS A C 1
ATOM 1157 O O . HIS A 1 143 ? 1.385 -1.461 7.882 1.00 95.50 143 HIS A O 1
ATOM 1163 N N . GLN A 1 144 ? 2.180 -3.534 7.554 1.00 93.62 144 GLN A N 1
ATOM 1164 C CA . GLN A 1 144 ? 1.031 -4.225 8.142 1.00 93.62 144 GLN A CA 1
ATOM 1165 C C . GLN A 1 144 ? 0.746 -3.739 9.567 1.00 93.62 144 GLN A C 1
ATOM 1167 O O . GLN A 1 144 ? -0.416 -3.592 9.948 1.00 93.62 144 GLN A O 1
ATOM 1172 N N . ALA A 1 145 ? 1.785 -3.470 10.364 1.00 92.44 145 ALA A N 1
ATOM 1173 C CA . ALA A 1 145 ? 1.620 -2.937 11.713 1.00 92.44 145 ALA A CA 1
ATOM 1174 C C . ALA A 1 145 ? 1.014 -1.523 11.700 1.00 92.44 145 ALA A C 1
ATOM 1176 O O . ALA A 1 145 ? 0.077 -1.272 12.459 1.00 92.44 145 ALA A O 1
ATOM 1177 N N . ILE A 1 146 ? 1.500 -0.641 10.816 1.00 94.69 146 ILE A N 1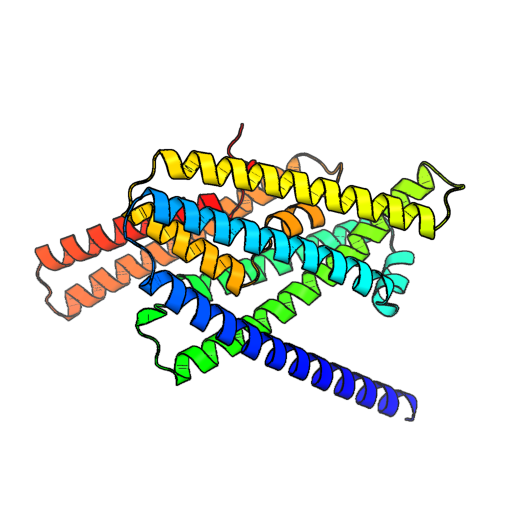
ATOM 1178 C CA . ILE A 1 146 ? 0.967 0.718 10.633 1.00 94.69 146 ILE A CA 1
ATOM 1179 C C . ILE A 1 146 ? -0.509 0.658 10.218 1.00 94.69 146 ILE A C 1
ATOM 1181 O O . ILE A 1 146 ? -1.356 1.266 10.873 1.00 94.69 146 ILE A O 1
ATOM 1185 N N . LEU A 1 147 ? -0.833 -0.130 9.187 1.00 94.62 147 LEU A N 1
ATOM 1186 C CA . LEU A 1 147 ? -2.198 -0.267 8.668 1.00 94.62 147 LEU A CA 1
ATOM 1187 C C . LEU A 1 147 ? -3.153 -0.886 9.695 1.00 94.62 147 LEU A C 1
ATOM 1189 O O . LEU A 1 147 ? -4.291 -0.442 9.831 1.00 94.62 147 LEU A O 1
ATOM 1193 N N . THR A 1 148 ? -2.694 -1.885 10.455 1.00 93.12 148 THR A N 1
ATOM 1194 C CA . THR A 1 148 ? -3.503 -2.516 11.509 1.00 93.12 148 THR A CA 1
ATOM 1195 C C . THR A 1 148 ? -3.830 -1.524 12.621 1.00 93.12 148 THR A C 1
ATOM 1197 O O . THR A 1 148 ? -4.972 -1.465 13.076 1.00 93.12 148 THR A O 1
ATOM 1200 N N . GLU A 1 149 ? -2.851 -0.736 13.071 1.00 94.00 149 GLU A N 1
ATOM 1201 C CA . GLU A 1 149 ? -3.083 0.274 14.104 1.00 94.00 149 GLU A CA 1
ATOM 1202 C C . GLU A 1 149 ? -4.000 1.395 13.589 1.00 94.00 149 GLU A C 1
ATOM 1204 O O . GLU A 1 149 ? -4.955 1.772 14.274 1.00 94.00 149 GLU A O 1
ATOM 1209 N N . ALA A 1 150 ? -3.789 1.853 12.351 1.00 94.19 150 ALA A N 1
ATOM 1210 C CA . ALA A 1 150 ? -4.647 2.843 11.705 1.00 94.19 150 ALA A CA 1
ATOM 1211 C C . ALA A 1 150 ? -6.093 2.343 11.597 1.00 94.19 150 ALA A C 1
ATOM 1213 O O . ALA A 1 150 ? -7.026 3.066 11.948 1.00 94.19 150 ALA A O 1
ATOM 1214 N N . MET A 1 151 ? -6.289 1.078 11.215 1.00 94.00 151 MET A N 1
ATOM 1215 C CA . MET A 1 151 ? -7.611 0.460 11.138 1.00 94.00 151 MET A CA 1
ATOM 1216 C C . MET A 1 151 ? -8.330 0.457 12.491 1.00 94.00 151 MET A C 1
ATOM 1218 O O . MET A 1 151 ? -9.527 0.738 12.548 1.00 94.00 151 MET A O 1
ATOM 1222 N N . VAL A 1 152 ? -7.623 0.194 13.598 1.00 92.94 152 VAL A N 1
ATOM 1223 C CA . VAL A 1 152 ? -8.228 0.255 14.940 1.00 92.94 152 VAL A CA 1
ATOM 1224 C C . VAL A 1 152 ? -8.770 1.657 15.230 1.00 92.94 152 VAL A C 1
ATOM 1226 O O . VAL A 1 152 ? -9.908 1.788 15.686 1.00 92.94 152 VAL A O 1
ATOM 1229 N N . TYR A 1 153 ? -7.995 2.708 14.950 1.00 92.75 153 TYR A N 1
ATOM 1230 C CA . TYR A 1 153 ? -8.441 4.081 15.198 1.00 92.75 153 TYR A CA 1
ATOM 1231 C C . TYR A 1 153 ? -9.548 4.527 14.238 1.00 92.75 153 TYR A C 1
ATOM 1233 O O . TYR A 1 153 ? -10.497 5.176 14.683 1.00 92.75 153 TYR A O 1
ATOM 1241 N N . LYS A 1 154 ? -9.473 4.150 12.955 1.00 91.44 154 LYS A N 1
ATOM 1242 C CA . LYS A 1 154 ? -10.505 4.437 11.947 1.00 91.44 154 LYS A CA 1
ATOM 1243 C C . LYS A 1 154 ? -11.830 3.779 12.328 1.00 91.44 154 LYS A C 1
ATOM 1245 O O . LYS A 1 154 ? -12.828 4.483 12.452 1.00 91.44 154 LYS A O 1
ATOM 1250 N N . LEU A 1 155 ? -11.836 2.478 12.633 1.00 90.81 155 LEU A N 1
ATOM 1251 C CA . LEU A 1 155 ? -13.037 1.773 13.099 1.00 90.81 155 LEU A CA 1
ATOM 1252 C C . LEU A 1 155 ? -13.620 2.417 14.354 1.00 90.81 155 LEU A C 1
ATOM 1254 O O . LEU A 1 155 ? -14.830 2.604 14.436 1.00 90.81 155 LEU A O 1
ATOM 1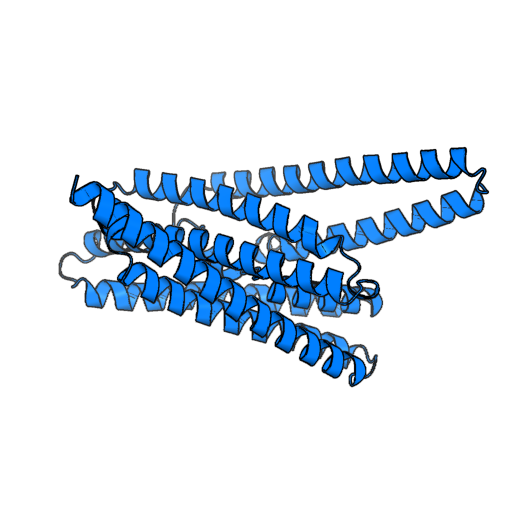258 N N . GLN A 1 156 ? -12.776 2.798 15.316 1.00 90.56 156 GLN A N 1
ATOM 1259 C CA . GLN A 1 156 ? -13.254 3.432 16.539 1.00 90.56 156 GLN A CA 1
ATOM 1260 C C . GLN A 1 156 ? -13.893 4.802 16.282 1.00 90.56 156 GLN A C 1
ATOM 1262 O O . GLN A 1 156 ? -14.891 5.142 16.923 1.00 90.56 156 GLN A O 1
ATOM 1267 N N . LEU A 1 157 ? -13.317 5.591 15.373 1.00 89.38 157 LEU A N 1
ATOM 1268 C CA . LEU A 1 157 ? -13.827 6.906 14.997 1.00 89.38 157 LEU A CA 1
ATOM 1269 C C . LEU A 1 157 ? -15.186 6.789 14.295 1.00 89.38 157 LEU A C 1
ATOM 1271 O O . LEU A 1 157 ? -16.132 7.488 14.664 1.00 89.38 157 LEU A O 1
ATOM 1275 N N . GLU A 1 158 ? -15.296 5.878 13.328 1.00 88.56 158 GLU A N 1
ATOM 1276 C CA . GLU A 1 158 ? -16.543 5.642 12.598 1.00 88.56 158 GLU A CA 1
ATOM 1277 C C . GLU A 1 158 ? -17.619 5.031 13.513 1.00 88.56 158 GLU A C 1
ATOM 1279 O O . GLU A 1 158 ? -18.771 5.454 13.474 1.00 88.56 158 GLU A O 1
ATOM 1284 N N . GLU A 1 159 ? -17.250 4.128 14.431 1.00 87.94 159 GLU A N 1
ATOM 1285 C CA . GLU A 1 159 ? -18.159 3.573 15.444 1.00 87.94 159 GLU A CA 1
ATOM 1286 C C . GLU A 1 159 ? -18.723 4.670 16.366 1.00 87.94 159 GLU A C 1
ATOM 1288 O O . GLU A 1 159 ? -19.923 4.687 16.653 1.00 87.94 159 GLU A O 1
ATOM 1293 N N . GLN A 1 160 ? -17.889 5.618 16.818 1.00 87.31 160 GLN A N 1
ATOM 1294 C CA . GLN A 1 160 ? -18.349 6.759 17.623 1.00 87.31 160 GLN A CA 1
ATOM 1295 C C . GLN A 1 160 ? -19.380 7.606 16.859 1.00 87.31 160 GLN A C 1
ATOM 1297 O O . GLN A 1 160 ? -20.390 8.016 17.439 1.00 87.31 160 GLN A O 1
ATOM 1302 N N . SER A 1 161 ? -19.157 7.826 15.560 1.00 85.31 161 SER A N 1
ATOM 1303 C CA . SER A 1 161 ? -20.086 8.539 14.675 1.00 85.31 161 SER A CA 1
ATOM 1304 C C . SER A 1 161 ? -21.396 7.763 14.471 1.00 85.31 161 SER A C 1
ATOM 1306 O O . SER A 1 161 ? -22.484 8.310 14.677 1.00 85.31 161 SER A O 1
ATOM 1308 N N . HIS A 1 162 ? -21.308 6.464 14.164 1.00 84.25 162 HIS A N 1
ATOM 1309 C CA . HIS A 1 162 ? -22.457 5.575 13.975 1.00 84.25 162 HIS A CA 1
ATOM 1310 C C . HIS A 1 162 ? -23.332 5.496 15.225 1.00 84.25 162 HIS A C 1
ATOM 1312 O O . HIS A 1 162 ? -24.547 5.655 15.129 1.00 84.25 162 HIS A O 1
ATOM 1318 N N . ARG A 1 163 ? -22.742 5.326 16.415 1.00 84.50 163 ARG A N 1
ATOM 1319 C CA . ARG A 1 163 ? -23.492 5.282 17.683 1.00 84.50 163 ARG A CA 1
ATOM 1320 C C . ARG A 1 163 ? -24.199 6.600 17.996 1.00 84.50 163 ARG A C 1
ATOM 1322 O O . ARG A 1 163 ? -25.277 6.575 18.588 1.00 84.50 163 ARG A O 1
ATOM 1329 N N . ALA A 1 164 ? -23.622 7.740 17.613 1.00 84.31 164 ALA A N 1
ATOM 1330 C CA . ALA A 1 164 ? -24.267 9.040 17.794 1.00 84.31 164 ALA A CA 1
ATOM 1331 C C . ALA A 1 164 ? -25.533 9.177 16.930 1.00 84.31 164 ALA A C 1
ATOM 1333 O O . ALA A 1 164 ? -26.523 9.756 17.377 1.00 84.31 164 ALA A O 1
ATOM 1334 N N . GLN A 1 165 ? -25.515 8.615 15.718 1.00 83.69 165 GLN A N 1
ATOM 1335 C CA . GLN A 1 165 ? -26.647 8.633 14.787 1.00 83.69 165 GLN A CA 1
ATOM 1336 C C . GLN A 1 165 ? -27.661 7.512 15.071 1.00 83.69 165 GLN A C 1
ATOM 1338 O O . GLN A 1 165 ? -28.865 7.722 14.940 1.00 83.69 165 GLN A O 1
ATOM 1343 N N . ASN A 1 166 ? -27.188 6.351 15.537 1.00 85.94 166 ASN A N 1
ATOM 1344 C CA . ASN A 1 166 ? -27.976 5.144 15.785 1.00 85.94 166 ASN A CA 1
ATOM 1345 C C . ASN A 1 166 ? -27.710 4.549 17.188 1.00 85.94 166 ASN A C 1
ATOM 1347 O O . ASN A 1 166 ? -27.122 3.474 17.311 1.00 85.94 166 ASN A O 1
ATOM 1351 N N . PRO A 1 167 ? -28.204 5.168 18.282 1.00 84.56 167 PRO A N 1
ATOM 1352 C CA . PRO A 1 167 ? -27.860 4.760 19.654 1.00 84.56 167 PRO A CA 1
ATOM 1353 C C . PRO A 1 167 ? -28.342 3.366 20.086 1.00 84.56 167 PRO A C 1
ATOM 1355 O O . PRO A 1 167 ? -27.968 2.891 21.155 1.00 84.56 167 PRO A O 1
ATOM 1358 N N . LYS A 1 168 ? -29.236 2.741 19.310 1.00 86.19 168 LYS A N 1
ATOM 1359 C CA . LYS A 1 168 ? -29.803 1.411 19.593 1.00 86.19 168 LYS A CA 1
ATOM 1360 C C . LYS A 1 168 ? -29.103 0.280 18.839 1.00 86.19 168 LYS A C 1
ATOM 1362 O O . LYS A 1 168 ? -29.450 -0.873 19.072 1.00 86.19 168 LYS A O 1
ATOM 1367 N N . MET A 1 169 ? -28.186 0.616 17.935 1.00 85.81 169 MET A N 1
ATOM 1368 C CA . MET A 1 169 ? -27.438 -0.348 17.140 1.00 85.81 169 MET A CA 1
ATOM 1369 C C . MET A 1 169 ? -26.485 -1.132 18.041 1.00 85.81 169 MET A C 1
ATOM 1371 O O . MET A 1 169 ? -25.825 -0.547 18.905 1.00 85.81 169 MET A O 1
ATOM 1375 N N . SER A 1 170 ? -26.439 -2.452 17.874 1.00 85.44 170 SER A N 1
ATOM 1376 C CA . SER A 1 170 ? -25.480 -3.282 18.599 1.00 85.44 170 SER A CA 1
ATOM 1377 C C . SER A 1 170 ? -24.062 -3.111 18.049 1.00 85.44 170 SER A C 1
ATOM 1379 O O . SER A 1 170 ? -23.862 -2.690 16.911 1.00 85.44 170 SER A O 1
ATOM 1381 N N . ASP A 1 171 ? -23.066 -3.462 18.862 1.00 80.06 171 ASP A N 1
ATOM 1382 C CA . ASP A 1 171 ? -21.655 -3.426 18.464 1.00 80.06 171 ASP A CA 1
ATOM 1383 C C . ASP A 1 171 ? -21.385 -4.319 17.237 1.00 80.06 171 ASP A C 1
ATOM 1385 O O . ASP A 1 171 ? -20.596 -3.945 16.374 1.00 80.06 171 ASP A O 1
ATOM 1389 N N . GLU A 1 172 ? -22.059 -5.471 17.141 1.00 83.06 172 GLU A N 1
ATOM 1390 C CA . GLU A 1 172 ? -21.897 -6.412 16.023 1.00 83.06 172 GLU A CA 1
ATOM 1391 C C . GLU A 1 172 ? -22.506 -5.853 14.731 1.00 83.06 172 GLU A C 1
ATOM 1393 O O . GLU A 1 172 ? -21.832 -5.818 13.707 1.00 83.06 172 GLU A O 1
ATOM 1398 N N . GLU A 1 173 ? -23.737 -5.330 14.792 1.00 85.44 173 GLU A N 1
ATOM 1399 C CA . GLU A 1 173 ? -24.384 -4.686 13.639 1.00 85.44 173 GLU A CA 1
ATOM 1400 C C . GLU A 1 173 ? -23.570 -3.476 13.165 1.00 85.44 173 GLU A C 1
ATOM 1402 O O . GLU A 1 173 ? -23.353 -3.302 11.969 1.00 85.44 173 GLU A O 1
ATOM 1407 N N . SER A 1 174 ? -23.077 -2.645 14.094 1.00 84.50 174 SER A N 1
ATOM 1408 C CA . SER A 1 174 ? -22.241 -1.492 13.742 1.00 84.50 174 SER A CA 1
ATOM 1409 C C . SER A 1 174 ? -20.971 -1.927 13.022 1.00 84.50 174 SER A C 1
ATOM 1411 O O . SER A 1 174 ? -20.524 -1.248 12.108 1.00 84.50 174 SER A O 1
ATOM 1413 N N . LEU A 1 175 ? -20.367 -3.034 13.437 1.00 82.00 175 LEU A N 1
ATOM 1414 C CA . LEU A 1 175 ? -19.130 -3.532 12.858 1.00 82.00 175 LEU A CA 1
ATOM 1415 C C . LEU A 1 175 ? -19.345 -4.161 11.478 1.00 82.00 175 LEU A C 1
ATOM 1417 O O . LEU A 1 175 ? -18.498 -3.984 10.602 1.00 82.00 175 LEU A O 1
ATOM 1421 N N . GLU A 1 176 ? -20.438 -4.901 11.283 1.00 86.75 176 GLU A N 1
ATOM 1422 C CA . GLU A 1 176 ? -20.822 -5.441 9.976 1.00 86.75 176 GLU A CA 1
ATOM 1423 C C . GLU A 1 176 ? -21.065 -4.310 8.974 1.00 86.75 176 GLU A C 1
ATOM 1425 O O . GLU A 1 176 ? -20.439 -4.305 7.912 1.00 86.75 176 GLU A O 1
ATOM 1430 N N . ASP A 1 177 ? -21.859 -3.305 9.353 1.00 88.00 177 ASP A N 1
ATOM 1431 C CA . ASP A 1 177 ? -22.123 -2.134 8.513 1.00 88.00 177 ASP A CA 1
ATOM 1432 C C . ASP A 1 177 ? -20.827 -1.392 8.164 1.00 88.00 177 ASP A C 1
ATOM 1434 O O . ASP A 1 177 ? -20.569 -1.109 6.994 1.00 88.00 177 ASP A O 1
ATOM 1438 N N . LEU A 1 178 ? -19.959 -1.143 9.151 1.00 88.44 178 LEU A N 1
ATOM 1439 C CA . LEU A 1 178 ? -18.664 -0.503 8.909 1.00 88.44 178 LEU A CA 1
ATOM 1440 C C . LEU A 1 178 ? -17.768 -1.343 7.995 1.00 88.44 178 LEU A C 1
ATOM 1442 O O . LEU A 1 178 ? -17.112 -0.794 7.116 1.00 88.44 178 LEU A O 1
ATOM 1446 N N . SER A 1 179 ? -17.754 -2.669 8.152 1.00 89.19 179 SER A N 1
ATOM 1447 C CA . SER A 1 179 ? -16.960 -3.553 7.289 1.00 89.19 179 SER A CA 1
ATOM 1448 C C . SER A 1 179 ? -17.434 -3.476 5.833 1.00 89.19 179 SER A C 1
ATOM 1450 O O . SER A 1 179 ? -16.608 -3.427 4.923 1.00 89.19 179 SER A O 1
ATOM 1452 N N . VAL A 1 180 ? -18.753 -3.418 5.606 1.00 90.12 180 VAL A N 1
ATOM 1453 C CA . VAL A 1 180 ? -19.342 -3.250 4.268 1.00 90.12 180 VAL A CA 1
ATOM 1454 C C . VAL A 1 180 ? -18.984 -1.888 3.674 1.00 90.12 180 VAL A C 1
ATOM 1456 O O . VAL A 1 180 ? -18.580 -1.826 2.515 1.00 90.12 180 VAL A O 1
ATOM 1459 N N . VAL A 1 181 ? -19.078 -0.811 4.460 1.00 89.56 181 VAL A N 1
ATOM 1460 C CA . VAL A 1 181 ? -18.725 0.546 4.010 1.00 89.56 181 VAL A CA 1
ATOM 1461 C C . VAL A 1 181 ? -17.244 0.642 3.634 1.00 89.56 181 VAL A C 1
ATOM 1463 O O . VAL A 1 181 ? -16.925 1.155 2.566 1.00 89.56 181 VAL A O 1
ATOM 1466 N N . LEU A 1 182 ? -16.340 0.101 4.457 1.00 90.69 182 LEU A N 1
ATOM 1467 C CA . LEU A 1 182 ? -14.897 0.115 4.180 1.00 90.69 182 LEU A CA 1
ATOM 1468 C C . LEU A 1 182 ? -14.541 -0.695 2.925 1.00 90.69 182 LEU A C 1
ATOM 1470 O O . LEU A 1 182 ? -13.680 -0.285 2.149 1.00 90.69 182 LEU A O 1
ATOM 1474 N N . LEU A 1 183 ? -15.209 -1.833 2.704 1.00 92.50 183 LEU A N 1
ATOM 1475 C CA . LEU A 1 183 ? -15.036 -2.621 1.481 1.00 92.50 183 LEU A CA 1
ATOM 1476 C C . LEU A 1 183 ? -15.548 -1.878 0.243 1.00 92.50 183 LEU A C 1
ATOM 1478 O O . LEU A 1 183 ? -14.920 -1.970 -0.808 1.00 92.50 183 LEU A O 1
ATOM 1482 N N . ALA A 1 184 ? -16.662 -1.152 0.359 1.00 90.94 184 ALA A N 1
ATOM 1483 C CA . ALA A 1 184 ? -17.199 -0.352 -0.736 1.00 90.94 184 ALA A CA 1
ATOM 1484 C C . ALA A 1 184 ? -16.267 0.818 -1.100 1.00 90.94 184 ALA A C 1
ATOM 1486 O O . ALA A 1 184 ? -15.989 1.012 -2.280 1.00 90.94 184 ALA A O 1
ATOM 1487 N N . ASP A 1 185 ? -15.728 1.538 -0.108 1.00 88.88 185 ASP A N 1
ATOM 1488 C CA . ASP A 1 185 ? -14.759 2.623 -0.339 1.00 88.88 185 ASP A CA 1
ATOM 1489 C C . ASP A 1 185 ? -13.461 2.088 -0.971 1.00 88.88 185 ASP A C 1
ATOM 1491 O O . ASP A 1 185 ? -12.963 2.636 -1.956 1.00 88.88 185 ASP A O 1
ATOM 1495 N N . LEU A 1 186 ? -12.955 0.938 -0.497 1.00 92.19 186 LEU A N 1
ATOM 1496 C CA . LEU A 1 186 ? -11.818 0.275 -1.143 1.00 92.19 186 LEU A CA 1
ATOM 1497 C C . LEU A 1 186 ? -12.121 -0.046 -2.616 1.00 92.19 186 LEU A C 1
ATOM 1499 O O . LEU A 1 186 ? -11.304 0.250 -3.485 1.00 92.19 186 LEU A O 1
ATOM 1503 N N . GLN A 1 187 ? -13.293 -0.617 -2.912 1.00 91.31 187 GLN A N 1
ATOM 1504 C CA . GLN A 1 187 ? -13.695 -0.943 -4.285 1.00 91.31 187 GLN A CA 1
ATOM 1505 C C . GLN A 1 187 ? -13.802 0.299 -5.178 1.00 91.31 187 GLN A C 1
ATOM 1507 O O . GLN A 1 187 ? -13.385 0.251 -6.333 1.00 91.31 187 GLN A O 1
ATOM 1512 N N . GLU A 1 188 ? -14.328 1.412 -4.665 1.00 87.06 188 GLU A N 1
ATOM 1513 C CA . GLU A 1 188 ? -14.414 2.675 -5.405 1.00 87.06 188 GLU A CA 1
ATOM 1514 C C . GLU A 1 188 ? -13.020 3.217 -5.761 1.00 87.06 188 GLU A C 1
ATOM 1516 O O . GLU A 1 188 ? -12.766 3.615 -6.905 1.00 87.06 188 GLU A O 1
ATOM 1521 N N . LYS A 1 189 ? -12.078 3.162 -4.812 1.00 85.81 189 LYS A N 1
ATOM 1522 C CA . LYS A 1 189 ? -10.683 3.567 -5.043 1.00 85.81 189 LYS A CA 1
ATOM 1523 C C . LYS A 1 189 ? -9.977 2.665 -6.050 1.00 85.81 189 LYS A C 1
ATOM 1525 O O . LYS A 1 189 ? -9.339 3.174 -6.969 1.00 85.81 189 LYS A O 1
ATOM 1530 N N . GLN A 1 190 ? -10.149 1.350 -5.936 1.00 87.81 190 GLN A N 1
ATOM 1531 C CA . GLN A 1 190 ? -9.604 0.374 -6.887 1.00 87.81 190 GLN A CA 1
ATOM 1532 C C . GLN A 1 190 ? -10.189 0.552 -8.297 1.00 87.81 190 GLN A C 1
ATOM 1534 O O . GLN A 1 190 ? -9.468 0.467 -9.293 1.00 87.81 190 GLN A O 1
ATOM 1539 N N . ALA A 1 191 ? -11.484 0.858 -8.411 1.00 83.19 191 ALA A N 1
ATOM 1540 C CA . ALA A 1 191 ? -12.116 1.157 -9.694 1.00 83.19 191 ALA A CA 1
ATOM 1541 C C . ALA A 1 191 ? -11.549 2.441 -10.323 1.00 83.19 191 ALA A C 1
ATOM 1543 O O . ALA A 1 191 ? -11.262 2.466 -11.521 1.00 83.19 191 ALA A O 1
ATOM 1544 N N . THR A 1 192 ? -11.340 3.479 -9.509 1.00 82.56 192 THR A N 1
ATOM 1545 C CA . THR A 1 192 ? -10.726 4.744 -9.941 1.00 82.56 192 THR A CA 1
ATOM 1546 C C . THR A 1 192 ? -9.301 4.520 -10.438 1.00 82.56 192 THR A C 1
ATOM 1548 O O . THR A 1 192 ? -8.946 4.956 -11.530 1.00 82.56 192 THR A O 1
ATOM 1551 N N . GLU A 1 193 ? -8.496 3.784 -9.675 1.00 82.06 193 GLU A N 1
ATOM 1552 C CA . GLU A 1 193 ? -7.138 3.414 -10.064 1.00 82.06 193 GLU A CA 1
ATOM 1553 C C . GLU A 1 193 ? -7.110 2.619 -11.374 1.00 82.06 193 GLU A C 1
ATOM 1555 O O . GLU A 1 193 ? -6.345 2.949 -12.281 1.00 82.06 193 GLU A O 1
ATOM 1560 N N . SER A 1 194 ? -7.981 1.616 -11.505 1.00 84.69 194 SER A N 1
ATOM 1561 C CA . SER A 1 194 ? -8.081 0.790 -12.712 1.00 84.69 194 SER A CA 1
ATOM 1562 C C . SER A 1 194 ? -8.409 1.624 -13.945 1.00 84.69 194 SER A C 1
ATOM 1564 O O . SER A 1 194 ? -7.772 1.459 -14.985 1.00 84.69 194 SER A O 1
ATOM 1566 N N . ALA A 1 195 ? -9.362 2.552 -13.828 1.00 79.44 195 ALA A N 1
ATOM 1567 C CA . ALA A 1 195 ? -9.713 3.465 -14.908 1.00 79.44 195 ALA A CA 1
ATOM 1568 C C . ALA A 1 195 ? -8.527 4.362 -15.296 1.00 79.44 195 ALA A C 1
ATOM 1570 O O . ALA A 1 195 ? -8.248 4.535 -16.483 1.00 79.44 195 ALA A O 1
ATOM 1571 N N . THR A 1 196 ? -7.790 4.893 -14.319 1.00 78.12 196 THR A N 1
ATOM 1572 C CA . THR A 1 196 ? -6.619 5.735 -14.586 1.00 78.12 196 THR A CA 1
ATOM 1573 C C . THR A 1 196 ? -5.494 4.963 -15.264 1.00 78.12 196 THR A C 1
ATOM 1575 O O . THR A 1 196 ? -4.961 5.443 -16.262 1.00 78.12 196 THR A O 1
ATOM 1578 N N . VAL A 1 197 ? -5.159 3.760 -14.786 1.00 79.88 197 VAL A N 1
ATOM 1579 C CA . VAL A 1 197 ? -4.132 2.914 -15.417 1.00 79.88 197 VAL A CA 1
ATOM 1580 C C . VAL A 1 197 ? -4.544 2.555 -16.846 1.00 79.88 197 VAL A C 1
ATOM 1582 O O . VAL A 1 197 ? -3.736 2.677 -17.764 1.00 79.88 197 VAL A O 1
ATOM 1585 N N . GLN A 1 198 ? -5.808 2.184 -17.071 1.00 83.62 198 GLN A N 1
ATOM 1586 C CA . GLN A 1 198 ? -6.321 1.887 -18.413 1.00 83.62 198 GLN A CA 1
ATOM 1587 C C . GLN A 1 198 ? -6.237 3.081 -19.362 1.00 83.62 198 GLN A C 1
ATOM 1589 O O . GLN A 1 198 ? -5.820 2.905 -20.504 1.00 83.62 198 GLN A O 1
ATOM 1594 N N . ASN A 1 199 ? -6.614 4.277 -18.908 1.00 77.62 199 ASN A N 1
ATOM 1595 C CA . ASN A 1 199 ? -6.533 5.488 -19.724 1.00 77.62 199 ASN A CA 1
ATOM 1596 C C . ASN A 1 199 ? -5.080 5.837 -20.054 1.00 77.62 199 ASN A C 1
ATOM 1598 O O . ASN A 1 199 ? -4.763 6.125 -21.202 1.00 77.62 199 ASN A O 1
ATOM 1602 N N . LEU A 1 200 ? -4.189 5.752 -19.067 1.00 76.00 200 LEU A N 1
ATOM 1603 C CA . LEU A 1 200 ? -2.776 6.066 -19.232 1.00 76.00 200 LEU A CA 1
ATOM 1604 C C . LEU A 1 200 ? -2.097 5.151 -20.263 1.00 76.00 200 LEU A C 1
ATOM 1606 O O . LEU A 1 200 ? -1.342 5.622 -21.108 1.00 76.00 200 LEU A O 1
ATOM 1610 N N . MET A 1 201 ? -2.390 3.850 -20.225 1.00 85.44 201 MET A N 1
ATOM 1611 C CA . MET A 1 201 ? -1.784 2.874 -21.133 1.00 85.44 201 MET A CA 1
ATOM 1612 C C . MET A 1 201 ? -2.172 3.052 -22.608 1.00 85.44 201 MET A C 1
ATOM 1614 O O . MET A 1 201 ? -1.499 2.476 -23.464 1.00 85.44 201 MET A O 1
ATOM 1618 N N . GLN A 1 202 ? -3.249 3.783 -22.924 1.00 83.25 202 GLN A N 1
ATOM 1619 C CA . GLN A 1 202 ? -3.700 3.978 -24.312 1.00 83.25 202 GLN A CA 1
ATOM 1620 C C . GLN A 1 202 ? -2.723 4.826 -25.130 1.00 83.25 202 GLN A C 1
ATOM 1622 O O . GLN A 1 202 ? -2.564 4.580 -26.324 1.00 83.25 202 GLN A O 1
ATOM 1627 N N . ASP A 1 203 ? -2.057 5.778 -24.477 1.00 83.00 203 ASP A N 1
ATOM 1628 C CA . ASP A 1 203 ? -1.185 6.761 -25.124 1.00 83.00 203 ASP A CA 1
ATOM 1629 C C . ASP A 1 203 ? 0.313 6.451 -24.940 1.00 83.00 203 ASP A C 1
ATOM 1631 O O . ASP A 1 203 ? 1.164 7.227 -25.375 1.00 83.00 203 ASP A O 1
ATOM 1635 N N . MET A 1 204 ? 0.647 5.333 -24.286 1.00 83.88 204 MET A N 1
ATOM 1636 C CA . MET A 1 204 ? 2.020 4.965 -23.934 1.00 83.88 204 MET A CA 1
ATOM 1637 C C . MET A 1 204 ? 2.719 4.134 -25.006 1.00 83.88 204 MET A C 1
ATOM 1639 O O . MET A 1 204 ? 2.146 3.216 -25.599 1.00 83.88 204 MET A O 1
ATOM 1643 N N . GLU A 1 205 ? 4.009 4.404 -25.192 1.00 85.69 205 GLU A N 1
ATOM 1644 C CA . GLU A 1 205 ? 4.876 3.578 -26.028 1.00 85.69 205 GLU A CA 1
ATOM 1645 C C . GLU A 1 205 ? 5.264 2.269 -25.315 1.00 85.69 205 GLU A C 1
ATOM 1647 O O . GLU A 1 205 ? 5.236 2.162 -24.088 1.00 85.69 205 GLU A O 1
ATOM 1652 N N . GLU A 1 206 ? 5.692 1.255 -26.075 1.00 84.81 206 GLU A N 1
ATOM 1653 C CA . GLU A 1 206 ? 6.032 -0.073 -25.538 1.00 84.81 206 GLU A CA 1
ATOM 1654 C C . GLU A 1 206 ? 7.047 -0.009 -24.385 1.00 84.81 206 GLU A C 1
ATOM 1656 O O . GLU A 1 206 ? 6.875 -0.671 -23.362 1.00 84.81 206 GLU A O 1
ATOM 1661 N N . LYS A 1 207 ? 8.081 0.831 -24.512 1.00 82.75 207 LYS A N 1
ATOM 1662 C CA . LYS A 1 207 ? 9.101 1.011 -23.470 1.00 82.75 207 LYS A CA 1
ATOM 1663 C C . LYS A 1 207 ? 8.507 1.573 -22.173 1.00 82.75 207 LYS A C 1
ATOM 1665 O O . LYS A 1 207 ? 8.920 1.166 -21.091 1.00 82.75 207 LYS A O 1
ATOM 1670 N N . GLU A 1 208 ? 7.546 2.488 -22.276 1.00 82.81 208 GLU A N 1
ATOM 1671 C CA . GLU A 1 208 ? 6.859 3.070 -21.119 1.00 82.81 208 GLU A CA 1
ATOM 1672 C C . GLU A 1 208 ? 5.948 2.032 -20.454 1.00 82.81 208 GLU A C 1
ATOM 1674 O O . GLU A 1 208 ? 5.940 1.912 -19.232 1.00 82.81 208 GLU A O 1
ATOM 1679 N N . LEU A 1 209 ? 5.256 1.207 -21.243 1.00 84.69 209 LEU A N 1
ATOM 1680 C CA . LEU A 1 209 ? 4.436 0.112 -20.720 1.00 84.69 209 LEU A CA 1
ATOM 1681 C C . LEU A 1 209 ? 5.270 -0.958 -20.008 1.00 84.69 209 LEU A C 1
ATOM 1683 O O . LEU A 1 209 ? 4.855 -1.459 -18.965 1.00 84.69 209 LEU A O 1
ATOM 1687 N N . GLN A 1 210 ? 6.460 -1.293 -20.514 1.00 84.62 210 GLN A N 1
ATOM 1688 C CA . GLN A 1 210 ? 7.368 -2.209 -19.812 1.00 84.62 210 GLN A CA 1
ATOM 1689 C C . GLN A 1 210 ? 7.778 -1.657 -18.443 1.00 84.62 210 GLN A C 1
ATOM 1691 O O . GLN A 1 210 ? 7.836 -2.405 -17.466 1.00 84.62 210 GLN A O 1
ATOM 1696 N N . GLU A 1 211 ? 7.994 -0.346 -18.351 1.00 83.06 211 GLU A N 1
ATOM 1697 C CA . GLU A 1 211 ? 8.295 0.306 -17.080 1.00 83.06 211 GLU A CA 1
ATOM 1698 C C . GLU A 1 211 ? 7.086 0.302 -16.136 1.00 83.06 211 GLU A C 1
ATOM 1700 O O . GLU A 1 211 ? 7.226 -0.053 -14.967 1.00 83.06 211 GLU A O 1
ATOM 1705 N N . VAL A 1 212 ? 5.876 0.581 -16.634 1.00 84.50 212 VAL A N 1
ATOM 1706 C CA . VAL A 1 212 ? 4.642 0.458 -15.835 1.00 84.50 212 VAL A CA 1
ATOM 1707 C C . VAL A 1 212 ? 4.461 -0.974 -15.327 1.00 84.50 212 VAL A C 1
ATOM 1709 O O . VAL A 1 212 ? 4.174 -1.179 -14.148 1.00 84.50 212 VAL A O 1
ATOM 1712 N N . LYS A 1 213 ? 4.689 -1.981 -16.177 1.00 86.44 213 LYS A N 1
ATOM 1713 C CA . LYS A 1 213 ? 4.637 -3.399 -15.797 1.00 86.44 213 LYS A CA 1
ATOM 1714 C C . LYS A 1 213 ? 5.647 -3.729 -14.697 1.00 86.44 213 LYS A C 1
ATOM 1716 O O . LYS A 1 213 ? 5.317 -4.457 -13.760 1.00 86.44 213 LYS A O 1
ATOM 1721 N N . ARG A 1 214 ? 6.872 -3.204 -14.797 1.00 85.88 214 ARG A N 1
ATOM 1722 C CA . ARG A 1 214 ? 7.909 -3.357 -13.767 1.00 85.88 214 ARG A CA 1
ATOM 1723 C C . ARG A 1 214 ? 7.459 -2.729 -12.448 1.00 85.88 214 ARG A C 1
ATOM 1725 O O . ARG A 1 214 ? 7.523 -3.379 -11.409 1.00 85.88 214 ARG A O 1
ATOM 1732 N N . VAL A 1 215 ? 6.943 -1.502 -12.491 1.00 86.50 215 VAL A N 1
ATOM 1733 C CA . VAL A 1 215 ? 6.464 -0.782 -11.304 1.00 86.50 215 VAL A CA 1
ATOM 1734 C C . VAL A 1 215 ? 5.282 -1.494 -10.643 1.00 86.50 215 VAL A C 1
ATOM 1736 O O . VAL A 1 215 ? 5.273 -1.595 -9.422 1.00 86.50 215 VAL A O 1
ATOM 1739 N N . GLN A 1 216 ? 4.331 -2.056 -11.399 1.00 85.50 216 GLN A N 1
ATOM 1740 C CA . GLN A 1 216 ? 3.218 -2.823 -10.814 1.00 85.50 216 GLN A CA 1
ATOM 1741 C C . GLN A 1 216 ? 3.700 -4.061 -10.047 1.00 85.50 216 GLN A C 1
ATOM 1743 O O . GLN A 1 216 ? 3.210 -4.343 -8.952 1.00 85.50 216 GLN A O 1
ATOM 1748 N N . ARG A 1 217 ? 4.707 -4.769 -10.571 1.00 86.31 217 ARG A N 1
ATOM 1749 C CA . ARG A 1 217 ? 5.316 -5.911 -9.872 1.00 86.31 217 ARG A CA 1
ATOM 1750 C C . ARG A 1 217 ? 6.043 -5.495 -8.605 1.00 86.31 217 ARG A C 1
ATOM 1752 O O . ARG A 1 217 ? 5.861 -6.112 -7.558 1.00 86.31 217 ARG A O 1
ATOM 1759 N N . ILE A 1 218 ? 6.796 -4.400 -8.669 1.00 88.38 218 ILE A N 1
ATOM 1760 C CA . ILE A 1 218 ? 7.443 -3.823 -7.489 1.00 88.38 218 ILE A CA 1
ATOM 1761 C C . ILE A 1 218 ? 6.401 -3.422 -6.446 1.00 88.38 218 ILE A C 1
ATOM 1763 O O . ILE A 1 218 ? 6.543 -3.782 -5.281 1.00 88.38 218 ILE A O 1
ATOM 1767 N N . ALA A 1 219 ? 5.337 -2.733 -6.859 1.00 88.75 219 ALA A N 1
ATOM 1768 C CA . ALA A 1 219 ? 4.259 -2.302 -5.982 1.00 88.75 219 ALA A CA 1
ATOM 1769 C C . ALA A 1 219 ? 3.608 -3.492 -5.267 1.00 88.75 219 ALA A C 1
ATOM 1771 O O . ALA A 1 219 ? 3.455 -3.477 -4.046 1.00 88.75 219 ALA A O 1
ATOM 1772 N N . LYS A 1 220 ? 3.295 -4.562 -6.006 1.00 90.06 220 LYS A N 1
ATOM 1773 C CA . LYS A 1 220 ? 2.780 -5.814 -5.440 1.00 90.06 220 LYS A CA 1
ATOM 1774 C C . LYS A 1 220 ? 3.770 -6.434 -4.450 1.00 90.06 220 LYS A C 1
ATOM 1776 O O . LYS A 1 220 ? 3.402 -6.715 -3.309 1.00 90.06 220 LYS A O 1
ATOM 1781 N N . ARG A 1 221 ? 5.037 -6.597 -4.843 1.00 91.94 221 ARG A N 1
ATOM 1782 C CA . ARG A 1 221 ? 6.087 -7.202 -4.010 1.00 91.94 221 ARG A CA 1
ATOM 1783 C C . ARG A 1 221 ? 6.322 -6.422 -2.720 1.00 91.94 221 ARG A C 1
ATOM 1785 O O . ARG A 1 221 ? 6.394 -7.024 -1.653 1.00 91.94 221 ARG A O 1
ATOM 1792 N N . GLU A 1 222 ? 6.417 -5.101 -2.797 1.00 91.56 222 GLU A N 1
ATOM 1793 C CA . GLU A 1 222 ? 6.626 -4.222 -1.642 1.00 91.56 222 GLU A CA 1
ATOM 1794 C C . GLU A 1 222 ? 5.361 -4.049 -0.783 1.00 91.56 222 GLU A C 1
ATOM 1796 O O . GLU A 1 222 ? 5.457 -3.602 0.359 1.00 91.56 222 GLU A O 1
ATOM 1801 N N . GLY A 1 223 ? 4.184 -4.433 -1.288 1.00 92.06 223 GLY A N 1
ATOM 1802 C CA . GLY A 1 223 ? 2.912 -4.258 -0.585 1.00 92.06 223 GLY A CA 1
ATOM 1803 C C . GLY A 1 223 ? 2.459 -2.799 -0.570 1.00 92.06 223 GLY A C 1
ATOM 1804 O O . GLY A 1 223 ? 2.029 -2.285 0.461 1.00 92.06 223 GLY A O 1
ATOM 1805 N N . TRP A 1 224 ? 2.617 -2.108 -1.698 1.00 92.88 224 TRP A N 1
ATOM 1806 C CA . TRP A 1 224 ? 2.101 -0.763 -1.927 1.00 92.88 224 TRP A CA 1
ATOM 1807 C C . TRP A 1 224 ? 0.595 -0.838 -2.138 1.00 92.88 224 TRP A C 1
ATOM 1809 O O . TRP A 1 224 ? 0.124 -1.189 -3.219 1.00 92.88 224 TRP A O 1
ATOM 1819 N N . PHE A 1 225 ? -0.149 -0.554 -1.077 1.00 91.94 225 PHE A N 1
ATOM 1820 C CA . PHE A 1 225 ? -1.596 -0.714 -1.026 1.00 91.94 225 PHE A CA 1
ATOM 1821 C C . PHE A 1 225 ? -2.296 0.643 -1.073 1.00 91.94 225 PHE A C 1
ATOM 1823 O O . PHE A 1 225 ? -2.991 1.028 -0.137 1.00 91.94 225 PHE A O 1
ATOM 1830 N N . ASP A 1 226 ? -2.069 1.399 -2.145 1.00 86.00 226 ASP A N 1
ATOM 1831 C CA . ASP A 1 226 ? -2.399 2.827 -2.203 1.00 86.00 226 ASP A CA 1
ATOM 1832 C C . ASP A 1 226 ? -3.912 3.094 -2.077 1.00 86.00 226 ASP A C 1
ATOM 1834 O O . ASP A 1 226 ? -4.317 4.055 -1.419 1.00 86.00 226 ASP A O 1
ATOM 1838 N N . ALA A 1 227 ? -4.769 2.207 -2.599 1.00 87.44 227 ALA A N 1
ATOM 1839 C CA . ALA A 1 227 ? -6.215 2.319 -2.403 1.00 87.44 227 ALA A CA 1
ATOM 1840 C C . ALA A 1 227 ? -6.619 2.073 -0.935 1.00 87.44 227 ALA A C 1
ATOM 1842 O O . ALA A 1 227 ? -7.456 2.796 -0.388 1.00 87.44 227 ALA A O 1
ATOM 1843 N N . LEU A 1 228 ? -5.992 1.100 -0.266 1.00 91.62 228 LEU A N 1
ATOM 1844 C CA . LEU A 1 228 ? -6.210 0.815 1.155 1.00 91.62 228 LEU A CA 1
ATOM 1845 C C . LEU A 1 228 ? -5.703 1.958 2.046 1.00 91.62 228 LEU A C 1
ATOM 1847 O O . LEU A 1 228 ? -6.432 2.393 2.937 1.00 91.62 228 LEU A O 1
ATOM 1851 N N . THR A 1 229 ? -4.494 2.466 1.790 1.00 89.94 229 THR A N 1
ATOM 1852 C CA . THR A 1 229 ? -3.922 3.638 2.471 1.00 89.94 229 THR A CA 1
ATOM 1853 C C . THR A 1 229 ? -4.838 4.848 2.290 1.00 89.94 229 THR A C 1
ATOM 1855 O O . THR A 1 229 ? -5.210 5.497 3.270 1.00 89.94 229 THR A O 1
ATOM 1858 N N . GLY A 1 230 ? -5.280 5.109 1.056 1.00 85.44 230 GLY A N 1
ATOM 1859 C CA . GLY A 1 230 ? -6.214 6.186 0.747 1.00 85.44 230 GLY A CA 1
ATOM 1860 C C . GLY A 1 230 ? -7.522 6.071 1.529 1.00 85.44 230 GLY A C 1
ATOM 1861 O O . GLY A 1 230 ? -7.991 7.063 2.071 1.00 85.44 230 GLY A O 1
ATOM 1862 N N . MET A 1 231 ? -8.105 4.875 1.644 1.00 88.88 231 MET A N 1
ATOM 1863 C CA . MET A 1 231 ? -9.334 4.655 2.425 1.00 88.88 231 MET A CA 1
ATOM 1864 C C . MET A 1 231 ? -9.107 4.853 3.932 1.00 88.88 231 MET A C 1
ATOM 1866 O O . MET A 1 231 ? -9.916 5.479 4.621 1.00 88.88 231 MET A O 1
ATOM 1870 N N . LEU A 1 232 ? -7.987 4.351 4.455 1.00 88.75 232 LEU A N 1
ATOM 1871 C CA . LEU A 1 232 ? -7.683 4.399 5.884 1.00 88.75 232 LEU A CA 1
ATOM 1872 C C . LEU A 1 232 ? -7.458 5.820 6.398 1.00 88.75 232 LEU A C 1
ATOM 1874 O O . LEU A 1 232 ? -7.959 6.173 7.470 1.00 88.75 232 LEU A O 1
ATOM 1878 N N . PHE A 1 233 ? -6.703 6.622 5.648 1.00 84.50 233 PHE A N 1
ATOM 1879 C CA . PHE A 1 233 ? -6.281 7.952 6.084 1.00 84.50 233 PHE A CA 1
ATOM 1880 C C . PHE A 1 233 ? -7.156 9.083 5.545 1.00 84.50 233 PHE A C 1
ATOM 1882 O O . PHE A 1 233 ? -7.102 10.192 6.078 1.00 84.50 233 PHE A O 1
ATOM 1889 N N . GLN A 1 234 ? -8.046 8.817 4.582 1.00 75.19 234 GLN A N 1
ATOM 1890 C CA . GLN A 1 234 ? -9.075 9.783 4.216 1.00 75.19 234 GLN A CA 1
ATOM 1891 C C . GLN A 1 234 ? -10.085 9.919 5.364 1.00 75.19 234 GLN A C 1
ATOM 1893 O O . GLN A 1 234 ? -10.963 9.088 5.621 1.00 75.19 234 GLN A O 1
ATOM 1898 N N . LEU A 1 235 ? -9.930 11.000 6.121 1.00 59.28 235 LEU A N 1
ATOM 1899 C CA . LEU A 1 235 ? -10.845 11.369 7.186 1.00 59.28 235 LEU A CA 1
ATOM 1900 C C . LEU A 1 235 ? -12.114 11.961 6.564 1.00 59.28 235 LEU A C 1
ATOM 1902 O O . LEU A 1 235 ? -12.129 13.097 6.090 1.00 59.28 235 LEU A O 1
ATOM 1906 N N . SER A 1 236 ? -13.200 11.190 6.593 1.00 45.06 236 SER A N 1
ATOM 1907 C CA . SER A 1 236 ? -14.536 11.628 6.195 1.00 45.06 236 SER A CA 1
ATOM 1908 C C . SER A 1 236 ? -14.910 12.912 6.958 1.00 45.06 236 SER A C 1
ATOM 1910 O O . SER A 1 236 ? -15.144 12.891 8.168 1.00 45.06 236 SER A O 1
ATOM 1912 N N . GLY A 1 237 ? -14.927 14.055 6.264 1.00 41.12 237 GLY A N 1
ATOM 1913 C CA . GLY A 1 237 ? -15.405 15.334 6.802 1.00 41.12 237 GLY A CA 1
ATOM 1914 C C . GLY A 1 237 ? -14.387 16.235 7.519 1.00 41.12 237 GLY A C 1
ATOM 1915 O O . GLY A 1 237 ? -14.809 17.096 8.291 1.00 41.12 237 GLY A O 1
ATOM 1916 N N . SER A 1 238 ? -13.076 16.091 7.302 1.00 32.69 238 SER A N 1
ATOM 1917 C CA . SER A 1 238 ? -12.097 17.118 7.704 1.00 32.69 238 SER A CA 1
ATOM 1918 C C . SER A 1 238 ? -11.700 18.008 6.527 1.00 32.69 238 SER A C 1
ATOM 1920 O O . SER A 1 238 ? -11.146 17.506 5.561 1.00 32.69 238 SER A O 1
ATOM 1922 N N . ASP A 1 239 ? -12.033 19.294 6.666 1.00 32.88 239 ASP A N 1
ATOM 1923 C CA . ASP A 1 239 ? -11.439 20.523 6.108 1.00 32.88 239 ASP A CA 1
ATOM 1924 C C . ASP A 1 239 ? -10.573 20.412 4.817 1.00 32.88 239 ASP A C 1
ATOM 1926 O O . ASP A 1 239 ? -9.608 19.648 4.800 1.00 32.88 239 ASP A O 1
ATOM 1930 N N . PRO A 1 240 ? -10.810 21.235 3.767 1.00 35.97 240 PRO A N 1
ATOM 1931 C CA . PRO A 1 240 ? -10.058 21.220 2.494 1.00 35.97 240 PRO A CA 1
ATOM 1932 C C . PRO A 1 240 ? -8.534 21.416 2.617 1.00 35.97 240 PRO A C 1
ATOM 1934 O O . PRO A 1 240 ? -7.797 21.263 1.651 1.00 35.97 240 PRO A O 1
ATOM 1937 N N . THR A 1 241 ? -8.037 21.748 3.806 1.00 39.12 241 THR A N 1
ATOM 1938 C CA . THR A 1 241 ? -6.615 21.922 4.123 1.00 39.12 241 THR A CA 1
ATOM 1939 C C . THR A 1 241 ? -5.821 20.605 4.140 1.00 39.12 241 THR A C 1
ATOM 1941 O O . THR A 1 241 ? -4.593 20.629 4.077 1.00 39.12 241 THR A O 1
ATOM 1944 N N . GLY A 1 242 ? -6.486 19.442 4.179 1.00 38.81 242 GLY A N 1
ATOM 1945 C CA . GLY A 1 242 ? -5.832 18.130 4.044 1.00 38.81 242 GLY A CA 1
ATOM 1946 C C . GLY A 1 242 ? -5.320 17.828 2.626 1.00 38.81 242 GLY A C 1
ATOM 1947 O O . GLY A 1 242 ? -4.260 17.219 2.478 1.00 38.81 242 GLY A O 1
ATOM 1948 N N . GLU A 1 243 ? -6.017 18.308 1.589 1.00 39.12 243 GLU A N 1
ATOM 1949 C CA . GLU A 1 243 ? -5.542 18.258 0.195 1.00 39.12 243 GLU A CA 1
ATOM 1950 C C . GLU A 1 243 ? -4.292 19.121 0.007 1.00 39.12 243 GLU A C 1
ATOM 1952 O O . GLU A 1 243 ? -3.337 18.700 -0.642 1.00 39.12 243 GLU A O 1
ATOM 1957 N N . GLU A 1 244 ? -4.260 20.287 0.654 1.00 36.16 244 GLU A N 1
ATOM 1958 C CA . GLU A 1 244 ? -3.126 21.213 0.627 1.00 36.16 244 GLU A CA 1
ATOM 1959 C C . GLU A 1 244 ? -1.881 20.599 1.294 1.00 36.16 244 GLU A C 1
ATOM 1961 O O . GLU A 1 244 ? -0.777 20.740 0.781 1.00 36.16 244 GLU A O 1
ATOM 1966 N N . ALA A 1 245 ? -2.048 19.808 2.363 1.00 41.56 245 ALA A N 1
ATOM 1967 C CA . ALA A 1 245 ? -0.950 19.072 2.999 1.00 41.56 245 ALA A CA 1
ATOM 1968 C C . ALA A 1 245 ? -0.455 17.865 2.173 1.00 41.56 245 ALA A C 1
ATOM 1970 O O . ALA A 1 245 ? 0.725 17.517 2.241 1.00 41.56 245 ALA A O 1
ATOM 1971 N N . GLY A 1 246 ? -1.335 17.208 1.410 1.00 40.00 246 GLY A N 1
ATOM 1972 C CA . GLY A 1 246 ? -0.966 16.150 0.461 1.00 40.00 246 GLY A CA 1
ATOM 1973 C C . GLY A 1 246 ? -0.184 16.697 -0.736 1.00 40.00 246 GLY A C 1
ATOM 1974 O O . GLY A 1 246 ? 0.862 16.149 -1.083 1.00 40.00 246 GLY A O 1
ATOM 1975 N N . LEU A 1 247 ? -0.631 17.830 -1.287 1.00 42.62 247 LEU A N 1
ATOM 1976 C CA . LEU A 1 247 ? 0.046 18.565 -2.359 1.00 42.62 247 LEU A CA 1
ATOM 1977 C C . LEU A 1 247 ? 1.380 19.165 -1.896 1.00 42.62 247 LEU A C 1
ATOM 1979 O O . LEU A 1 247 ? 2.383 18.983 -2.573 1.00 42.62 247 LEU A O 1
ATOM 1983 N N . GLU A 1 248 ? 1.451 19.769 -0.705 1.00 42.53 248 GLU A N 1
ATOM 1984 C CA . GLU A 1 248 ? 2.706 20.302 -0.144 1.00 42.53 248 GLU A CA 1
ATOM 1985 C C . GLU A 1 248 ? 3.753 19.192 0.086 1.00 42.53 248 GLU A C 1
ATOM 1987 O O . GLU A 1 248 ? 4.964 19.428 0.070 1.00 42.53 248 GLU A O 1
ATOM 1992 N N . ILE A 1 249 ? 3.304 17.954 0.307 1.00 48.53 249 ILE A N 1
ATOM 1993 C CA . ILE A 1 249 ? 4.175 16.793 0.513 1.00 48.53 249 ILE A CA 1
ATOM 1994 C C . ILE A 1 249 ? 4.525 16.102 -0.804 1.00 48.53 249 ILE A C 1
ATOM 1996 O O . ILE A 1 249 ? 5.670 15.672 -0.939 1.00 48.53 249 ILE A O 1
ATOM 2000 N N . LEU A 1 250 ? 3.631 16.061 -1.796 1.00 48.47 250 LEU A N 1
ATOM 2001 C CA . LEU A 1 250 ? 3.995 15.720 -3.173 1.00 48.47 250 LEU A CA 1
ATOM 2002 C C . LEU A 1 250 ? 5.049 16.706 -3.694 1.00 48.47 250 LEU A C 1
ATOM 2004 O O . LEU A 1 250 ? 6.072 16.275 -4.214 1.00 48.47 250 LEU A O 1
ATOM 2008 N N . ASP A 1 251 ? 4.868 18.002 -3.444 1.00 52.12 251 ASP A N 1
ATOM 2009 C CA . ASP A 1 251 ? 5.825 19.051 -3.794 1.00 52.12 251 ASP A CA 1
ATOM 2010 C C . ASP A 1 251 ? 7.160 18.868 -3.068 1.00 52.12 251 ASP A C 1
ATOM 2012 O O . ASP A 1 251 ? 8.212 18.966 -3.694 1.00 52.12 251 ASP A O 1
ATOM 2016 N N . LYS A 1 252 ? 7.162 18.523 -1.772 1.00 58.66 252 LYS A N 1
ATOM 2017 C CA . LYS A 1 252 ? 8.408 18.202 -1.046 1.00 58.66 252 LYS A CA 1
ATOM 2018 C C . LYS A 1 252 ? 9.068 16.917 -1.542 1.00 58.66 252 LYS A C 1
ATOM 2020 O O . LYS A 1 252 ? 10.290 16.862 -1.619 1.00 58.66 252 LYS A O 1
ATOM 2025 N N . THR A 1 253 ? 8.295 15.889 -1.878 1.00 54.19 253 THR A N 1
ATOM 2026 C CA . THR A 1 253 ? 8.822 14.620 -2.408 1.00 54.19 253 THR A CA 1
ATOM 2027 C C . THR A 1 253 ? 9.396 14.823 -3.810 1.00 54.19 253 THR A C 1
ATOM 2029 O O . THR A 1 253 ? 10.489 14.339 -4.095 1.00 54.19 253 THR A O 1
ATOM 2032 N N . MET A 1 254 ? 8.723 15.609 -4.656 1.00 56.84 254 MET A N 1
ATOM 2033 C CA . MET A 1 254 ? 9.239 16.041 -5.954 1.00 56.84 254 MET A CA 1
ATOM 2034 C C . MET A 1 254 ? 10.480 16.922 -5.809 1.00 56.84 254 MET A C 1
ATOM 2036 O O . MET A 1 254 ? 11.444 16.703 -6.533 1.00 56.84 254 MET A O 1
ATOM 2040 N N . ALA A 1 255 ? 10.506 17.849 -4.852 1.00 66.88 255 ALA A N 1
ATOM 2041 C CA . ALA A 1 255 ? 11.666 18.699 -4.595 1.00 66.88 255 ALA A CA 1
ATOM 2042 C C . ALA A 1 255 ? 12.877 17.898 -4.090 1.00 66.88 255 ALA A C 1
ATOM 2044 O O . ALA A 1 255 ? 14.002 18.152 -4.511 1.00 66.88 255 ALA A O 1
ATOM 2045 N N . ASN A 1 256 ? 12.663 16.898 -3.230 1.00 66.62 256 ASN A N 1
ATOM 2046 C CA . ASN A 1 256 ? 13.730 16.005 -2.776 1.00 66.62 256 ASN A CA 1
ATOM 2047 C C . ASN A 1 256 ? 14.246 15.124 -3.923 1.00 66.62 256 ASN A C 1
ATOM 2049 O O . ASN A 1 256 ? 15.455 14.958 -4.060 1.00 66.62 256 ASN A O 1
ATOM 2053 N N . MET A 1 257 ? 13.351 14.611 -4.780 1.00 59.56 257 MET A N 1
ATOM 2054 C CA . MET A 1 257 ? 13.754 13.903 -6.000 1.00 59.56 257 MET A CA 1
ATOM 2055 C C . MET A 1 257 ? 14.568 14.812 -6.926 1.00 59.56 257 MET A C 1
ATOM 2057 O O . MET A 1 257 ? 15.618 14.398 -7.398 1.00 59.56 257 MET A O 1
ATOM 2061 N N . GLU A 1 258 ? 14.153 16.065 -7.130 1.00 65.62 258 GLU A N 1
ATOM 2062 C CA . GLU A 1 258 ? 14.925 17.046 -7.902 1.00 65.62 258 GLU A CA 1
ATOM 2063 C C . GLU A 1 258 ? 16.300 17.339 -7.286 1.00 65.62 258 GLU A C 1
ATOM 2065 O O . GLU A 1 258 ? 17.281 17.520 -8.011 1.00 65.62 258 GLU A O 1
ATOM 2070 N N . GLU A 1 259 ? 16.398 17.383 -5.956 1.00 74.19 259 GLU A N 1
ATOM 2071 C CA . GLU A 1 259 ? 17.667 17.585 -5.262 1.00 74.19 259 GLU A CA 1
ATOM 2072 C C . GLU A 1 259 ? 18.612 16.391 -5.450 1.00 74.19 259 GLU A C 1
ATOM 2074 O O . GLU A 1 259 ? 19.798 16.577 -5.738 1.00 74.19 259 GLU A O 1
ATOM 2079 N N . ASP A 1 260 ? 18.098 15.169 -5.335 1.00 69.38 260 ASP A N 1
ATOM 2080 C CA . ASP A 1 260 ? 18.883 13.954 -5.540 1.00 69.38 260 ASP A CA 1
ATOM 2081 C C . ASP A 1 260 ? 19.285 13.782 -7.012 1.00 69.38 260 ASP A C 1
ATOM 2083 O O . ASP A 1 260 ? 20.434 13.445 -7.299 1.00 69.38 260 ASP A O 1
ATOM 2087 N N . TRP A 1 261 ? 18.422 14.167 -7.956 1.00 74.25 261 TRP A N 1
ATOM 2088 C CA . TRP A 1 261 ? 18.760 14.232 -9.383 1.00 74.25 261 TRP A CA 1
ATOM 2089 C C . TRP A 1 261 ? 19.874 15.220 -9.674 1.00 74.25 261 TRP A C 1
ATOM 2091 O O . TRP A 1 261 ? 20.753 14.964 -10.500 1.00 74.25 261 TRP A O 1
ATOM 2101 N N . LYS A 1 262 ? 19.859 16.362 -8.987 1.00 72.81 262 LYS A N 1
ATOM 2102 C CA . LYS A 1 262 ? 20.922 17.350 -9.115 1.00 72.81 262 LYS A CA 1
ATOM 2103 C C . LYS A 1 262 ? 22.251 16.787 -8.614 1.00 72.81 262 LYS A C 1
ATOM 2105 O O . LYS A 1 262 ? 23.261 16.963 -9.289 1.00 72.81 262 LYS A O 1
ATOM 2110 N N . LYS A 1 263 ? 22.246 16.050 -7.498 1.00 80.12 263 LYS A N 1
ATOM 2111 C CA . LYS A 1 263 ? 23.443 15.361 -6.982 1.00 80.12 263 LYS A CA 1
ATOM 2112 C C . LYS A 1 263 ? 23.956 14.297 -7.950 1.00 80.12 263 LYS A C 1
ATOM 2114 O O . LYS A 1 263 ? 25.163 14.194 -8.144 1.00 80.12 263 LYS A O 1
ATOM 2119 N N . GLU A 1 264 ? 23.066 13.534 -8.571 1.00 76.06 264 GLU A N 1
ATOM 2120 C CA . GLU A 1 264 ? 23.422 12.477 -9.522 1.00 76.06 264 GLU A CA 1
ATOM 2121 C C . GLU A 1 264 ? 24.000 13.045 -10.827 1.00 76.06 264 GLU A C 1
ATOM 2123 O O . GLU A 1 264 ? 25.038 12.589 -11.307 1.00 76.06 264 GLU A O 1
ATOM 2128 N N . LYS A 1 265 ? 23.411 14.134 -11.336 1.00 75.31 265 LYS A N 1
ATOM 2129 C CA . LYS A 1 265 ? 23.956 14.908 -12.460 1.00 75.31 265 LYS A CA 1
ATOM 2130 C C . LYS A 1 265 ? 25.339 15.479 -12.137 1.00 75.31 265 LYS A C 1
ATOM 2132 O O . LYS A 1 265 ? 26.247 15.396 -12.964 1.00 75.31 265 LYS A O 1
ATOM 2137 N N . ASP A 1 266 ? 25.513 16.031 -10.937 1.00 81.69 266 ASP A N 1
ATOM 2138 C CA . ASP A 1 266 ? 26.792 16.585 -10.487 1.00 81.69 266 ASP A CA 1
ATOM 2139 C C . ASP A 1 266 ? 27.863 15.491 -10.306 1.00 81.69 266 ASP A C 1
ATOM 2141 O O . ASP A 1 266 ? 29.024 15.720 -10.658 1.00 81.69 266 ASP A O 1
ATOM 2145 N N . MET A 1 267 ? 27.488 14.294 -9.835 1.00 81.75 267 MET A N 1
ATOM 2146 C CA . MET A 1 267 ? 28.385 13.132 -9.773 1.00 81.75 267 MET A CA 1
ATOM 2147 C C . MET A 1 267 ? 28.823 12.671 -11.161 1.00 81.75 267 MET A C 1
ATOM 2149 O O . MET A 1 267 ? 30.023 12.555 -11.386 1.00 81.75 267 MET A O 1
ATOM 2153 N N . LEU A 1 268 ? 27.898 12.505 -12.111 1.00 79.50 268 LEU A N 1
ATOM 2154 C CA . LEU A 1 268 ? 28.222 12.114 -13.490 1.00 79.50 268 LEU A CA 1
ATOM 2155 C C . LEU A 1 268 ? 29.175 13.105 -14.168 1.00 79.50 268 LEU A C 1
ATOM 2157 O O . LEU A 1 268 ? 30.122 12.715 -14.850 1.00 79.50 268 LEU A O 1
ATOM 2161 N N . ILE A 1 269 ? 28.970 14.406 -13.943 1.00 77.69 269 ILE A N 1
ATOM 2162 C CA . ILE A 1 269 ? 29.870 15.449 -14.449 1.00 77.69 269 ILE A CA 1
ATOM 2163 C C . ILE A 1 269 ? 31.246 15.368 -13.771 1.00 77.69 269 ILE A C 1
ATOM 2165 O O . ILE A 1 269 ? 32.266 15.602 -14.425 1.00 77.69 269 ILE A O 1
ATOM 2169 N N . ALA A 1 270 ? 31.303 15.087 -12.468 1.00 83.00 270 ALA A N 1
ATOM 2170 C CA . ALA A 1 270 ? 32.561 14.946 -11.737 1.00 83.00 270 ALA A CA 1
ATOM 2171 C C . ALA A 1 270 ? 33.344 13.692 -12.164 1.00 83.00 270 ALA A C 1
ATOM 2173 O O . ALA A 1 270 ? 34.559 13.769 -12.354 1.00 83.00 270 ALA A O 1
ATOM 2174 N N . GLU A 1 271 ? 32.653 12.575 -12.367 1.00 78.88 271 GLU A N 1
ATOM 2175 C CA . GLU A 1 271 ? 33.213 11.289 -12.781 1.00 78.88 271 GLU A CA 1
ATOM 2176 C C . GLU A 1 271 ? 33.758 11.363 -14.210 1.00 78.88 271 GLU A C 1
ATOM 2178 O O . GLU A 1 271 ? 34.941 11.100 -14.426 1.00 78.88 271 GLU A O 1
ATOM 2183 N N . ALA A 1 272 ? 32.986 11.913 -15.151 1.00 75.75 272 ALA A N 1
ATOM 2184 C CA . ALA A 1 272 ? 33.438 12.160 -16.521 1.00 75.75 272 ALA A CA 1
ATOM 2185 C C . ALA A 1 272 ? 34.674 13.076 -16.597 1.00 75.75 272 ALA A C 1
ATOM 2187 O O . ALA A 1 272 ? 35.572 12.853 -17.411 1.00 75.75 272 ALA A O 1
ATOM 2188 N N . LYS A 1 273 ? 34.760 14.087 -15.718 1.00 76.69 273 LYS A N 1
ATOM 2189 C CA . LYS A 1 273 ? 35.950 14.950 -15.593 1.00 76.69 273 LYS A CA 1
ATOM 2190 C C . LYS A 1 273 ? 37.158 14.210 -15.023 1.00 76.69 273 LYS A C 1
ATOM 2192 O O . LYS A 1 273 ? 38.287 14.565 -15.350 1.00 76.69 273 LYS A O 1
ATOM 2197 N N . SER A 1 274 ? 36.934 13.231 -14.152 1.00 80.00 274 SER A N 1
ATOM 2198 C CA . SER A 1 274 ? 37.994 12.417 -13.553 1.00 80.00 274 SER A CA 1
ATOM 2199 C C . SER A 1 274 ? 38.518 11.344 -14.511 1.00 80.00 274 SER A C 1
ATOM 2201 O O . SER A 1 274 ? 39.711 11.044 -14.504 1.00 80.00 274 SER A O 1
ATOM 2203 N N . GLU A 1 275 ? 37.642 10.825 -15.373 1.00 82.81 275 GLU A N 1
ATOM 2204 C CA . GLU A 1 275 ? 37.935 9.744 -16.316 1.00 82.81 275 GLU A CA 1
ATOM 2205 C C . GLU A 1 275 ? 38.336 10.249 -17.710 1.00 82.81 275 GLU A C 1
ATOM 2207 O O . GLU A 1 275 ? 38.665 9.450 -18.584 1.00 82.81 275 GLU A O 1
ATOM 2212 N N . ASN A 1 276 ? 38.376 11.573 -17.921 1.00 78.44 276 ASN A N 1
ATOM 2213 C CA . ASN A 1 276 ? 38.648 12.187 -19.227 1.00 78.44 276 ASN A CA 1
ATOM 2214 C C . ASN A 1 276 ? 37.692 11.678 -20.329 1.00 78.44 276 ASN A C 1
ATOM 2216 O O . ASN A 1 276 ? 38.094 11.521 -21.485 1.00 78.44 276 ASN A O 1
ATOM 2220 N N . ALA A 1 277 ? 36.430 11.427 -19.970 1.00 75.75 277 ALA A N 1
ATOM 2221 C CA . ALA A 1 277 ? 35.406 11.025 -20.926 1.00 75.75 277 ALA A CA 1
ATOM 2222 C C . ALA A 1 277 ? 35.214 12.109 -21.999 1.00 75.75 277 ALA A C 1
ATOM 2224 O O . ALA A 1 277 ? 35.359 13.309 -21.731 1.00 75.75 277 ALA A O 1
ATOM 2225 N N . SER A 1 278 ? 34.896 11.695 -23.226 1.00 79.62 278 SER A N 1
ATOM 2226 C CA . SER A 1 278 ? 34.648 12.648 -24.304 1.00 79.62 278 SER A CA 1
ATOM 2227 C C . SER A 1 278 ? 33.367 13.445 -24.048 1.00 79.62 278 SER A C 1
ATOM 2229 O O . SER A 1 278 ? 32.422 12.986 -23.402 1.00 79.62 278 SER A O 1
ATOM 2231 N N . GLU A 1 279 ? 33.313 14.662 -24.583 1.00 77.25 279 GLU A N 1
ATOM 2232 C CA . GLU A 1 279 ? 32.155 15.540 -24.396 1.00 77.25 279 GLU A CA 1
ATOM 2233 C C . GLU A 1 279 ? 30.877 14.968 -25.043 1.00 77.25 279 GLU A C 1
ATOM 2235 O O . GLU A 1 279 ? 29.773 15.220 -24.563 1.00 77.25 279 GLU A O 1
ATOM 2240 N N . GLU A 1 280 ? 31.020 14.128 -26.074 1.00 77.75 280 GLU A N 1
ATOM 2241 C CA . GLU A 1 280 ? 29.914 13.384 -26.692 1.00 77.75 280 GLU A CA 1
ATOM 2242 C C . GLU A 1 280 ? 29.389 12.248 -25.797 1.00 77.75 280 GLU A C 1
ATOM 2244 O O . GLU A 1 280 ? 28.173 12.080 -25.681 1.00 77.75 280 GLU A O 1
ATOM 2249 N N . GLU A 1 281 ? 30.268 11.510 -25.110 1.00 73.69 281 GLU A N 1
ATOM 2250 C CA . GLU A 1 281 ? 29.874 10.462 -24.153 1.00 73.69 281 GLU A CA 1
ATOM 2251 C C . GLU A 1 281 ? 29.160 11.059 -22.935 1.00 73.69 281 GLU A C 1
ATOM 2253 O O . GLU A 1 281 ? 28.098 10.573 -22.540 1.00 73.69 281 GLU A O 1
ATOM 2258 N N . LEU A 1 282 ? 29.675 12.174 -22.403 1.00 76.31 282 LEU A N 1
ATOM 2259 C CA . LEU A 1 282 ? 29.035 12.905 -21.308 1.00 76.31 282 LEU A CA 1
ATOM 2260 C C . LEU A 1 282 ? 27.650 13.434 -21.714 1.00 76.31 282 LEU A C 1
ATOM 2262 O O . LEU A 1 282 ? 26.692 13.310 -20.952 1.00 76.31 282 LEU A O 1
ATOM 2266 N N . GLN A 1 283 ? 27.504 13.992 -22.920 1.00 76.38 283 GLN A N 1
ATOM 2267 C CA . GLN A 1 283 ? 26.201 14.464 -23.401 1.00 76.38 283 GLN A CA 1
ATOM 2268 C C . GLN A 1 283 ? 25.200 13.327 -23.629 1.00 76.38 283 GLN A C 1
ATOM 2270 O O . GLN A 1 283 ? 24.008 13.511 -23.377 1.00 76.38 283 GLN A O 1
ATOM 2275 N N . SER A 1 284 ? 25.657 12.164 -24.095 1.00 78.12 284 SER A N 1
ATOM 2276 C CA . SER A 1 284 ? 24.797 10.989 -24.252 1.00 78.12 284 SER A CA 1
ATOM 2277 C C . SER A 1 284 ? 24.311 10.468 -22.898 1.00 78.12 284 SER A C 1
ATOM 2279 O O . SER A 1 284 ? 23.113 10.234 -22.733 1.00 78.12 284 SER A O 1
ATOM 2281 N N . ALA A 1 285 ? 25.210 10.352 -21.916 1.00 74.69 285 ALA A N 1
ATOM 2282 C CA . ALA A 1 285 ? 24.874 9.916 -20.562 1.00 74.69 285 ALA A CA 1
ATOM 2283 C C . ALA A 1 285 ? 23.905 10.888 -19.868 1.00 74.69 285 ALA A C 1
ATOM 2285 O O . ALA A 1 285 ? 22.912 10.462 -19.286 1.00 74.69 285 ALA A O 1
ATOM 2286 N N . LEU A 1 286 ? 24.123 12.202 -20.006 1.00 77.88 286 LEU A N 1
ATOM 2287 C CA . LEU A 1 286 ? 23.223 13.219 -19.452 1.00 77.88 286 LEU A CA 1
ATOM 2288 C C . LEU A 1 286 ? 21.825 13.180 -20.081 1.00 77.88 286 LEU A C 1
ATOM 2290 O O . LEU A 1 286 ? 20.840 13.337 -19.366 1.00 77.88 286 LEU A O 1
ATOM 2294 N N . LYS A 1 287 ? 21.720 12.939 -21.395 1.00 77.06 287 LYS A N 1
ATOM 2295 C CA . LYS A 1 287 ? 20.420 12.789 -22.072 1.00 77.06 287 LYS A CA 1
ATOM 2296 C C . LYS A 1 287 ? 19.680 11.526 -21.648 1.00 77.06 287 LYS A C 1
ATOM 2298 O O . LYS A 1 287 ? 18.459 11.554 -21.526 1.00 77.06 287 LYS A O 1
ATOM 2303 N N . GLN A 1 288 ? 20.397 10.420 -21.452 1.00 72.12 288 GLN A N 1
ATOM 2304 C CA . GLN A 1 288 ? 19.798 9.187 -20.941 1.00 72.12 288 GLN A CA 1
ATOM 2305 C C . GLN A 1 288 ? 19.298 9.374 -19.511 1.00 72.12 288 GLN A C 1
ATOM 2307 O O . GLN A 1 288 ? 18.161 9.007 -19.233 1.00 72.12 288 GLN A O 1
ATOM 2312 N N . LEU A 1 289 ? 20.092 10.030 -18.660 1.00 74.69 289 LEU A N 1
ATOM 2313 C CA . LEU A 1 289 ? 19.698 10.366 -17.297 1.00 74.69 289 LEU A CA 1
ATOM 2314 C C . LEU A 1 289 ? 18.463 11.281 -17.274 1.00 74.69 289 LEU A C 1
ATOM 2316 O O . LEU A 1 289 ? 17.514 10.991 -16.557 1.00 74.69 289 LEU A O 1
ATOM 2320 N N . GLU A 1 290 ? 18.425 12.344 -18.088 1.00 73.00 290 GLU A N 1
ATOM 2321 C CA . GLU A 1 290 ? 17.252 13.231 -18.193 1.00 73.00 290 GLU A CA 1
ATOM 2322 C C . GLU A 1 290 ? 15.999 12.474 -18.656 1.00 73.00 290 GLU A C 1
ATOM 2324 O O . GLU A 1 290 ? 14.921 12.660 -18.098 1.00 73.00 290 GLU A O 1
ATOM 2329 N N . HIS A 1 291 ? 16.129 11.576 -19.632 1.00 70.69 291 HIS A N 1
ATOM 2330 C CA . HIS A 1 291 ? 15.004 10.771 -20.104 1.00 70.69 291 HIS A CA 1
ATOM 2331 C C . HIS A 1 291 ? 14.519 9.762 -19.051 1.00 70.69 291 HIS A C 1
ATOM 2333 O O . HIS A 1 291 ? 13.315 9.587 -18.867 1.00 70.69 291 HIS A O 1
ATOM 2339 N N . GLU A 1 292 ? 15.435 9.114 -18.333 1.00 67.88 292 GLU A N 1
ATOM 2340 C CA . GLU A 1 292 ? 15.102 8.203 -17.237 1.00 67.88 292 GLU A CA 1
ATOM 2341 C C . GLU A 1 292 ? 14.442 8.947 -16.066 1.00 67.88 292 GLU A C 1
ATOM 2343 O O . GLU A 1 292 ? 13.500 8.445 -15.454 1.00 67.88 292 GLU A O 1
ATOM 2348 N N . GLN A 1 293 ? 14.872 10.181 -15.799 1.00 65.94 293 GLN A N 1
ATOM 2349 C CA . GLN A 1 293 ? 14.261 11.066 -14.809 1.00 65.94 293 GLN A CA 1
ATOM 2350 C C . GLN A 1 293 ? 12.850 11.492 -15.215 1.00 65.94 293 GLN A C 1
ATOM 2352 O O . GLN A 1 293 ? 11.944 11.430 -14.389 1.00 65.94 293 GLN A O 1
ATOM 2357 N N . GLU A 1 294 ? 12.630 11.865 -16.476 1.00 69.44 294 GLU A N 1
ATOM 2358 C CA . GLU A 1 294 ? 11.303 12.206 -17.008 1.00 69.44 294 GLU A CA 1
ATOM 2359 C C . GLU A 1 294 ? 10.320 11.035 -16.833 1.00 69.44 294 GLU A C 1
ATOM 2361 O O . GLU A 1 294 ? 9.183 11.214 -16.390 1.00 69.44 294 GLU A O 1
ATOM 2366 N N . LEU A 1 295 ? 10.785 9.815 -17.112 1.00 61.53 295 LEU A N 1
ATOM 2367 C CA . LEU A 1 295 ? 10.007 8.591 -16.933 1.00 61.53 295 LEU A CA 1
ATOM 2368 C C . LEU A 1 295 ? 9.728 8.304 -15.457 1.00 61.53 295 LEU A C 1
ATOM 2370 O O . LEU A 1 295 ? 8.578 8.057 -15.100 1.00 61.53 295 LEU A O 1
ATOM 2374 N N . LYS A 1 296 ? 10.732 8.422 -14.579 1.00 57.84 296 LYS A N 1
ATOM 2375 C CA . LYS A 1 296 ? 10.553 8.293 -13.122 1.00 57.84 296 LYS A CA 1
ATOM 2376 C C . LYS A 1 296 ? 9.589 9.341 -12.573 1.00 57.84 296 LYS A C 1
ATOM 2378 O O . LYS A 1 296 ? 8.811 9.044 -11.677 1.00 57.84 296 LYS A O 1
ATOM 2383 N N . ARG A 1 297 ? 9.581 10.553 -13.127 1.00 60.44 297 ARG A N 1
ATOM 2384 C CA . ARG A 1 297 ? 8.676 11.638 -12.729 1.00 60.44 297 ARG A CA 1
ATOM 2385 C C . ARG A 1 297 ? 7.229 11.316 -13.089 1.00 60.44 297 ARG A C 1
ATOM 2387 O O . ARG A 1 297 ? 6.349 11.426 -12.239 1.00 60.44 297 ARG A O 1
ATOM 2394 N N . LYS A 1 298 ? 6.994 10.835 -14.312 1.00 59.34 298 LYS A N 1
ATOM 2395 C CA . LYS A 1 298 ? 5.679 10.342 -14.752 1.00 59.34 298 LYS A CA 1
ATOM 2396 C C . LYS A 1 298 ? 5.234 9.102 -13.962 1.00 59.34 298 LYS A C 1
ATOM 2398 O O . LYS A 1 298 ? 4.071 9.007 -13.575 1.00 59.34 298 LYS A O 1
ATOM 2403 N N . ALA A 1 299 ? 6.152 8.186 -13.658 1.00 54.56 299 ALA A N 1
ATOM 2404 C CA . ALA A 1 299 ? 5.889 6.995 -12.847 1.00 54.56 299 ALA A CA 1
ATOM 2405 C C . ALA A 1 299 ? 5.561 7.341 -11.378 1.00 54.56 299 ALA A C 1
ATOM 2407 O O . ALA A 1 299 ? 4.645 6.782 -10.785 1.00 54.56 299 ALA A O 1
ATOM 2408 N N . SER A 1 300 ? 6.248 8.319 -10.788 1.00 52.38 300 SER A N 1
ATOM 2409 C CA . SER A 1 300 ? 5.952 8.796 -9.433 1.00 52.38 300 SER A CA 1
ATOM 2410 C C . SER A 1 300 ? 4.617 9.535 -9.364 1.00 52.38 300 SER A C 1
ATOM 2412 O O . SER A 1 300 ? 3.863 9.330 -8.420 1.00 52.38 300 SER A O 1
ATOM 2414 N N . LEU A 1 301 ? 4.277 10.339 -10.377 1.00 52.16 301 LEU A N 1
ATOM 2415 C CA . LEU A 1 301 ? 2.965 10.994 -10.478 1.00 52.16 301 LEU A CA 1
ATOM 2416 C C . LEU A 1 301 ? 1.818 9.981 -10.604 1.00 52.16 301 LEU A C 1
ATOM 2418 O O 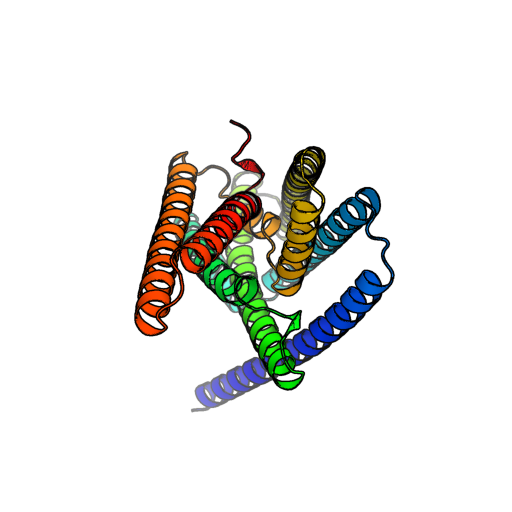. LEU A 1 301 ? 0.734 10.210 -10.077 1.00 52.16 301 LEU A O 1
ATOM 2422 N N . THR A 1 302 ? 2.066 8.845 -11.253 1.00 49.22 302 THR A N 1
ATOM 2423 C CA . THR A 1 302 ? 1.086 7.756 -11.380 1.00 49.22 302 THR A CA 1
ATOM 2424 C C . THR A 1 302 ? 0.997 6.890 -10.122 1.00 49.22 302 THR A C 1
ATOM 2426 O O . THR A 1 302 ? -0.071 6.352 -9.844 1.00 49.22 302 THR A O 1
ATOM 2429 N N . ALA A 1 303 ? 2.063 6.824 -9.319 1.00 42.62 303 ALA A N 1
ATOM 2430 C CA . ALA A 1 303 ? 2.097 6.123 -8.036 1.00 42.62 303 ALA A CA 1
ATOM 2431 C C . ALA A 1 303 ? 1.568 6.943 -6.838 1.00 42.62 303 ALA A C 1
ATOM 2433 O O . ALA A 1 303 ? 1.201 6.349 -5.829 1.00 42.62 303 ALA A O 1
ATOM 2434 N N . PHE A 1 304 ? 1.544 8.284 -6.898 1.00 42.50 304 PHE A N 1
ATOM 2435 C CA . PHE A 1 304 ? 1.200 9.112 -5.727 1.00 42.50 304 PHE A CA 1
ATOM 2436 C C . PHE A 1 304 ? -0.306 9.358 -5.543 1.00 42.50 304 PHE A C 1
ATOM 2438 O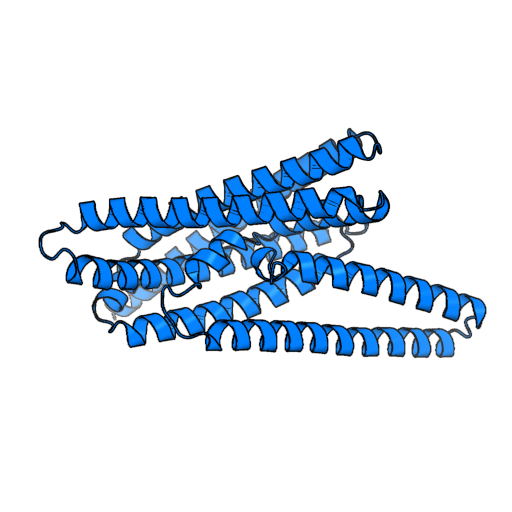 O . PHE A 1 304 ? -0.749 9.503 -4.407 1.00 42.50 304 PHE A O 1
ATOM 2445 N N . CYS A 1 305 ? -1.107 9.404 -6.615 1.00 40.50 305 CYS A N 1
ATOM 2446 C CA . CYS A 1 305 ? -2.576 9.381 -6.546 1.00 40.50 305 CYS A CA 1
ATOM 2447 C C . CYS A 1 305 ? -3.198 9.454 -7.958 1.00 40.50 305 CYS A C 1
ATOM 2449 O O . CYS A 1 305 ? -3.074 10.487 -8.617 1.00 40.50 305 CYS A O 1
ATOM 2451 N N . PRO A 1 306 ? -3.967 8.448 -8.405 1.00 40.25 306 PRO A N 1
ATOM 2452 C CA . PRO A 1 306 ? -4.823 8.551 -9.592 1.00 40.25 306 PRO A CA 1
ATOM 2453 C C . PRO A 1 306 ? -5.986 9.548 -9.441 1.00 40.25 306 PRO A C 1
ATOM 2455 O O . PRO A 1 306 ? -6.489 10.072 -10.431 1.00 40.25 306 PRO A O 1
ATOM 2458 N N . SER A 1 307 ? -6.431 9.806 -8.207 1.00 36.03 307 SER A N 1
ATOM 2459 C CA . SER A 1 307 ? -7.649 10.569 -7.900 1.00 36.03 307 SER A CA 1
ATOM 2460 C C . SER A 1 307 ? -7.465 12.089 -7.800 1.00 36.03 307 SER A C 1
ATOM 2462 O O . SER A 1 307 ? -8.459 12.796 -7.687 1.00 36.03 307 SER A O 1
ATOM 2464 N N . GLN A 1 308 ? -6.235 12.610 -7.871 1.00 37.19 308 GLN A N 1
ATOM 2465 C CA . GLN A 1 308 ? -5.967 14.061 -7.820 1.00 37.19 308 GLN A CA 1
ATOM 2466 C C . GLN A 1 308 ? -5.700 14.702 -9.194 1.00 37.19 308 GLN A C 1
ATOM 2468 O O . GLN A 1 308 ? -5.516 15.910 -9.277 1.00 37.19 308 GLN A O 1
ATOM 2473 N N . LEU A 1 309 ? -5.721 13.924 -10.283 1.00 34.56 309 LEU A N 1
ATOM 2474 C CA . LEU A 1 309 ? -5.533 14.429 -11.654 1.00 34.56 309 LEU A CA 1
ATOM 2475 C C . LEU A 1 309 ? -6.854 14.758 -12.381 1.00 34.56 309 LEU A C 1
ATOM 2477 O O . LEU A 1 309 ? -6.839 15.031 -13.579 1.00 34.56 309 LEU A O 1
ATOM 2481 N N . LEU A 1 310 ? -7.994 14.730 -11.678 1.00 29.70 310 LEU A N 1
ATOM 2482 C CA . LEU A 1 310 ? -9.330 14.988 -12.240 1.00 29.70 310 LEU A CA 1
ATOM 2483 C C . LEU A 1 310 ? -10.015 16.251 -11.685 1.00 29.70 310 LEU A C 1
ATOM 2485 O O . LEU A 1 310 ? -11.237 16.269 -11.518 1.00 29.70 310 LEU A O 1
ATOM 2489 N N . LEU A 1 311 ? -9.250 17.327 -11.475 1.00 28.92 311 LEU A N 1
ATOM 2490 C CA . LEU A 1 311 ? -9.778 18.698 -11.444 1.00 28.92 311 LEU A CA 1
ATOM 2491 C C . LEU A 1 311 ? -8.938 19.635 -12.315 1.00 28.92 311 LEU A C 1
ATOM 2493 O O . LEU A 1 311 ? -7.710 19.705 -12.098 1.00 28.92 311 LEU A O 1
#

pLDDT: mean 79.88, std 14.96, range [28.92, 96.0]

Radius of gyration: 22.4 Å; chains: 1; bounding box: 68×40×68 Å

Foldseek 3Di:
DVVVVVVVVVVVVVVVVLVVQLVVQLVVLVVVVVVVVVVVVVDDLDLVRLLVLLLVLLVVLLVVLLVLLVVLLVVLVVVVPLLVVLLPDDLVVLLVLLVVLLVVLVVLVLVLCVLQVPDPPVPDDPVRSSVVSSVLSVSVSVNSVSLSSLVNSQLSNQLVVCCVVPVPDDPVNSSVVVSVVLSVQLVVQSVLLSVLSVVVSVPDDSVLSVVSSSVSSSCSSSSVSPSSSCSSSPDPDDDPCVVVVLVVVVVVSVVVLVVVLVVVLVVLVVVCVVVVPDPVVSVVVVVVSVVVSVSVVVVVVSSSGSPPVPD